Protein AF-0000000084359991 (afdb_homodimer)

Secondary structure (DSSP, 8-state):
--TTHHHHHHHHHHHHHS---SHHHHHHHHHHHHHHHHHHHHSEEEE-HHHHHHHHHHHHHHHHHIIIIIHHHHHHTT-HHHHHHHHHHHHHHHHHHHHHHHHHHHHTS-S-EEEEPPPPP----/--TTHHHHHHHHHHHHHS---SHHHHHHHHHHHHHHHHHHHSSEEEE-HHHHHHHHHHHHHHHHHIIIIIHHHHHHTT-HHHHHHHHHHHHHHHHHHHHHHHHHHHHTT-S-EEEEPPPPP----

Structure (mmCIF, N/CA/C/O backbone):
data_AF-0000000084359991-model_v1
#
loop_
_entity.id
_entity.type
_entity.pdbx_description
1 polymer 'Uncharacterized protein'
#
loop_
_atom_site.group_PDB
_atom_site.id
_atom_site.type_symbol
_atom_site.label_atom_id
_atom_site.label_alt_id
_atom_site.label_comp_id
_atom_site.label_asym_id
_atom_site.label_entity_id
_atom_site.label_seq_id
_atom_site.pdbx_PDB_ins_code
_atom_site.Cartn_x
_atom_site.Cartn_y
_atom_site.Cartn_z
_atom_site.occupancy
_atom_site.B_iso_or_equiv
_atom_site.auth_seq_id
_atom_site.auth_comp_id
_atom_site.auth_asym_id
_atom_site.auth_atom_id
_atom_site.pdbx_PDB_model_num
ATOM 1 N N . MET A 1 1 ? 10.758 28.141 -0.278 1 57.44 1 MET A N 1
ATOM 2 C CA . MET A 1 1 ? 9.836 27.109 0.198 1 57.44 1 MET A CA 1
ATOM 3 C C . MET A 1 1 ? 10.117 25.766 -0.467 1 57.44 1 MET A C 1
ATOM 5 O O . MET A 1 1 ? 10.5 25.719 -1.636 1 57.44 1 MET A O 1
ATOM 9 N N . ASN A 1 2 ? 10.328 24.641 0.396 1 77.12 2 ASN A N 1
ATOM 10 C CA . ASN A 1 2 ? 10.594 23.297 -0.103 1 77.12 2 ASN A CA 1
ATOM 11 C C . ASN A 1 2 ? 9.469 22.797 -1.005 1 77.12 2 ASN A C 1
ATOM 13 O O . ASN A 1 2 ? 8.305 23.141 -0.804 1 77.12 2 ASN A O 1
ATOM 17 N N . ALA A 1 3 ? 9.82 22.312 -2.129 1 83 3 ALA A N 1
ATOM 18 C CA . ALA A 1 3 ? 8.891 21.875 -3.164 1 83 3 ALA A CA 1
ATOM 19 C C . ALA A 1 3 ? 7.844 20.922 -2.59 1 83 3 ALA A C 1
ATOM 21 O O . ALA A 1 3 ? 6.793 20.703 -3.197 1 83 3 ALA A O 1
ATOM 22 N N . TYR A 1 4 ? 8.102 20.469 -1.315 1 91.31 4 TYR A N 1
ATOM 23 C CA . TYR A 1 4 ? 7.223 19.453 -0.734 1 91.31 4 TYR A CA 1
ATOM 24 C C . TYR A 1 4 ? 6.555 19.984 0.53 1 91.31 4 TYR A C 1
ATOM 26 O O . TYR A 1 4 ? 6.035 19.203 1.333 1 91.31 4 TYR A O 1
ATOM 34 N N . SER A 1 5 ? 6.508 21.297 0.687 1 91.88 5 SER A N 1
ATOM 35 C CA . SER A 1 5 ? 5.973 21.891 1.913 1 91.88 5 SER A CA 1
ATOM 36 C C . SER A 1 5 ? 4.488 21.562 2.07 1 91.88 5 SER A C 1
ATOM 38 O O . SER A 1 5 ? 4.004 21.375 3.188 1 91.88 5 SER A O 1
ATOM 40 N N . PHE A 1 6 ? 3.822 21.547 0.995 1 92.31 6 PHE A N 1
ATOM 41 C CA . PHE A 1 6 ? 2.402 21.219 1.054 1 92.31 6 PHE A CA 1
ATOM 42 C C . PHE A 1 6 ? 2.195 19.797 1.566 1 92.31 6 PHE A C 1
ATOM 44 O O . PHE A 1 6 ? 1.289 19.547 2.365 1 92.31 6 PHE A O 1
ATOM 51 N N . PHE A 1 7 ? 2.986 18.891 1.125 1 95.31 7 PHE A N 1
ATOM 52 C CA . PHE A 1 7 ? 2.893 17.5 1.547 1 95.31 7 PHE A CA 1
ATOM 53 C C . PHE A 1 7 ? 3.17 17.359 3.039 1 95.31 7 PHE A C 1
ATOM 55 O O . PHE A 1 7 ? 2.387 16.75 3.77 1 95.31 7 PHE A O 1
ATOM 62 N N . THR A 1 8 ? 4.277 18 3.465 1 96.75 8 THR A N 1
ATOM 63 C CA . THR A 1 8 ? 4.66 17.875 4.867 1 96.75 8 THR A CA 1
ATOM 64 C C . THR A 1 8 ? 3.635 18.547 5.773 1 96.75 8 THR A C 1
ATOM 66 O O . THR A 1 8 ? 3.365 18.062 6.879 1 96.75 8 THR A O 1
ATOM 69 N N . ALA A 1 9 ? 3.051 19.594 5.293 1 96.25 9 ALA A N 1
ATOM 70 C CA . ALA A 1 9 ? 1.992 20.25 6.059 1 96.25 9 ALA A CA 1
ATOM 71 C C . ALA A 1 9 ? 0.788 19.328 6.23 1 96.25 9 ALA A C 1
ATOM 73 O O . ALA A 1 9 ? 0.17 19.297 7.297 1 96.25 9 ALA A O 1
ATOM 74 N N . GLN A 1 10 ? 0.425 18.625 5.254 1 96.62 10 GLN A N 1
ATOM 75 C CA . GLN A 1 10 ? -0.704 17.703 5.332 1 96.62 10 GLN A CA 1
ATOM 76 C C . GLN A 1 10 ? -0.416 16.547 6.293 1 96.62 10 GLN A C 1
ATOM 78 O O . GLN A 1 10 ? -1.305 16.109 7.023 1 96.62 10 GLN A O 1
ATOM 83 N N . LEU A 1 11 ? 0.841 16.031 6.262 1 97.81 11 LEU A N 1
ATOM 84 C CA . LEU A 1 11 ? 1.214 15 7.219 1 97.81 11 LEU A CA 1
ATOM 85 C C . LEU A 1 11 ? 1.022 15.484 8.648 1 97.81 11 LEU A C 1
ATOM 87 O O . LEU A 1 11 ? 0.412 14.797 9.469 1 97.81 11 LEU A O 1
ATOM 91 N N . ARG A 1 12 ? 1.456 16.641 8.883 1 97.75 12 ARG A N 1
ATOM 92 C CA . ARG A 1 12 ? 1.366 17.203 10.227 1 97.75 12 ARG A CA 1
ATOM 93 C C . ARG A 1 12 ? -0.082 17.516 10.602 1 97.75 12 ARG A C 1
ATOM 95 O O . ARG A 1 12 ? -0.478 17.359 11.758 1 97.75 12 ARG A O 1
ATOM 102 N N . PHE A 1 13 ? -0.837 17.984 9.633 1 97.44 13 PHE A N 1
ATOM 103 C CA . PHE A 1 13 ? -2.248 18.281 9.852 1 97.44 13 PHE A CA 1
ATOM 104 C C . PHE A 1 13 ? -3.002 17.031 10.281 1 97.44 13 PHE A C 1
ATOM 106 O O . PHE A 1 13 ? -3.727 17.047 11.281 1 97.44 13 PHE A O 1
ATOM 113 N N . VAL A 1 14 ? -2.811 15.969 9.555 1 96.25 14 VAL A N 1
ATOM 114 C CA . VAL A 1 14 ? -3.506 14.727 9.867 1 96.25 14 VAL A CA 1
ATOM 115 C C . VAL A 1 14 ? -3.035 14.203 11.227 1 96.25 14 VAL A C 1
ATOM 117 O O . VAL A 1 14 ? -3.844 13.75 12.039 1 96.25 14 VAL A O 1
ATOM 120 N N . ALA A 1 15 ? -1.728 14.273 11.477 1 96.94 15 ALA A N 1
ATOM 121 C CA . ALA A 1 15 ? -1.19 13.836 12.758 1 96.94 15 ALA A CA 1
ATOM 122 C C . ALA A 1 15 ? -1.818 14.609 13.914 1 96.94 15 ALA A C 1
ATOM 124 O O . ALA A 1 15 ? -2.152 14.031 14.945 1 96.94 15 ALA A O 1
ATOM 125 N N . ALA A 1 16 ? -2.025 15.836 13.688 1 95.94 16 ALA A N 1
ATOM 126 C CA . ALA A 1 16 ? -2.553 16.703 14.734 1 95.94 16 ALA A CA 1
ATOM 127 C C . ALA A 1 16 ? -4.043 16.469 14.945 1 95.94 16 ALA A C 1
ATOM 129 O O . ALA A 1 16 ? -4.551 16.625 16.062 1 95.94 16 ALA A O 1
ATOM 130 N N . LYS A 1 17 ? -4.746 16.062 13.898 1 94.56 17 LYS A N 1
ATOM 131 C CA . LYS A 1 17 ? -6.199 15.93 13.945 1 94.56 17 LYS A CA 1
ATOM 132 C C . LYS A 1 17 ? -6.613 14.547 14.453 1 94.56 17 LYS A C 1
ATOM 134 O O . LYS A 1 17 ? -7.777 14.328 14.789 1 94.56 17 LYS A O 1
ATOM 139 N N . THR A 1 18 ? -5.676 13.672 14.453 1 92.69 18 THR A N 1
ATOM 140 C CA . THR A 1 18 ? -5.996 12.289 14.805 1 92.69 18 THR A CA 1
ATOM 141 C C . THR A 1 18 ? -6.008 12.117 16.328 1 92.69 18 THR A C 1
ATOM 143 O O . THR A 1 18 ? -5.051 12.492 17 1 92.69 18 THR A O 1
ATOM 146 N N . HIS A 1 19 ? -7.148 11.547 16.812 1 91.19 19 HIS A N 1
ATOM 147 C CA . HIS A 1 19 ? -7.223 11.203 18.234 1 91.19 19 HIS A CA 1
ATOM 148 C C . HIS A 1 19 ? -6.328 10.008 18.562 1 91.19 19 HIS A C 1
ATOM 150 O O . HIS A 1 19 ? -6.461 8.945 17.953 1 91.19 19 HIS A O 1
ATOM 156 N N . ARG A 1 20 ? -5.5 10.234 19.469 1 91.5 20 ARG A N 1
ATOM 157 C CA . ARG A 1 20 ? -4.523 9.219 19.844 1 91.5 20 ARG A CA 1
ATOM 158 C C . ARG A 1 20 ? -5.102 8.266 20.891 1 91.5 20 ARG A C 1
ATOM 160 O O . ARG A 1 20 ? -4.727 8.312 22.062 1 91.5 20 ARG A O 1
ATOM 167 N N . GLU A 1 21 ? -5.859 7.348 20.469 1 89.19 21 GLU A N 1
ATOM 168 C CA . GLU A 1 21 ? -6.68 6.5 21.328 1 89.19 21 GLU A CA 1
ATOM 169 C C . GLU A 1 21 ? -5.855 5.355 21.906 1 89.19 21 GLU A C 1
ATOM 171 O O . GLU A 1 21 ? -6.266 4.73 22.891 1 89.19 21 GLU A O 1
ATOM 176 N N . ASN A 1 22 ? -4.762 4.969 21.391 1 90.69 22 ASN A N 1
ATOM 177 C CA . ASN A 1 22 ? -3.871 3.928 21.891 1 90.69 22 ASN A CA 1
ATOM 178 C C . ASN A 1 22 ? -2.424 4.188 21.484 1 90.69 22 ASN A C 1
ATOM 180 O O . ASN A 1 22 ? -2.145 5.129 20.734 1 90.69 22 ASN A O 1
ATOM 184 N N . ASP A 1 23 ? -1.567 3.4 21.984 1 92.81 23 ASP A N 1
ATOM 185 C CA . ASP A 1 23 ? -0.136 3.602 21.781 1 92.81 23 ASP A CA 1
ATOM 186 C C . ASP A 1 23 ? 0.232 3.477 20.312 1 92.81 23 ASP A C 1
ATOM 188 O O . ASP A 1 23 ? 1.104 4.195 19.812 1 92.81 23 ASP A O 1
ATOM 192 N N . ASP A 1 24 ? -0.389 2.615 19.656 1 89.75 24 ASP A N 1
ATOM 193 C CA . ASP A 1 24 ? -0.078 2.4 18.25 1 89.75 24 ASP A CA 1
ATOM 194 C C . ASP A 1 24 ? -0.383 3.648 17.422 1 89.75 24 ASP A C 1
ATOM 196 O O . ASP A 1 24 ? 0.434 4.07 16.594 1 89.75 24 ASP A O 1
ATOM 200 N N . ILE A 1 25 ? -1.5 4.238 17.672 1 92.38 25 ILE A N 1
ATOM 201 C CA . ILE A 1 25 ? -1.897 5.438 16.938 1 92.38 25 ILE A CA 1
ATOM 202 C C . ILE A 1 25 ? -0.964 6.594 17.297 1 92.38 25 ILE A C 1
ATOM 204 O O . ILE A 1 25 ? -0.549 7.355 16.422 1 92.38 25 ILE A O 1
ATOM 208 N N . ASP A 1 26 ? -0.667 6.656 18.547 1 96.31 26 ASP A N 1
ATOM 209 C CA . ASP A 1 26 ? 0.267 7.691 18.984 1 96.31 26 ASP A CA 1
ATOM 210 C C . ASP A 1 26 ? 1.598 7.57 18.234 1 96.31 26 ASP A C 1
ATOM 212 O O . ASP A 1 26 ? 2.133 8.57 17.75 1 96.31 26 ASP A O 1
ATOM 216 N N . GLN A 1 27 ? 2.074 6.398 18.172 1 96.81 27 GLN A N 1
ATOM 217 C CA . GLN A 1 27 ? 3.342 6.156 17.484 1 96.81 27 GLN A CA 1
ATOM 218 C C . GLN A 1 27 ? 3.229 6.461 15.992 1 96.81 27 GLN A C 1
ATOM 220 O O . GLN A 1 27 ? 4.168 6.988 15.391 1 96.81 27 GLN A O 1
ATOM 225 N N . MET A 1 28 ? 2.109 6.18 15.414 1 96.31 28 MET A N 1
ATOM 226 C CA . MET A 1 28 ? 1.905 6.461 13.992 1 96.31 28 MET A CA 1
ATOM 227 C C . MET A 1 28 ? 1.977 7.957 13.719 1 96.31 28 MET A C 1
ATOM 229 O O . MET A 1 28 ? 2.59 8.383 12.742 1 96.31 28 MET A O 1
ATOM 233 N N . MET A 1 29 ? 1.405 8.664 14.617 1 97.38 29 MET A N 1
ATOM 234 C CA . MET A 1 29 ? 1.425 10.109 14.422 1 97.38 29 MET A CA 1
ATOM 235 C C . MET A 1 29 ? 2.838 10.656 14.586 1 97.38 29 MET A C 1
ATOM 237 O O . MET A 1 29 ? 3.236 11.578 13.859 1 97.38 29 MET A O 1
ATOM 241 N N . ASN A 1 30 ? 3.533 10.07 15.477 1 97.56 30 ASN A N 1
ATOM 242 C CA . ASN A 1 30 ? 4.926 10.484 15.641 1 97.56 30 ASN A CA 1
ATOM 243 C C . ASN A 1 30 ? 5.754 10.164 14.398 1 97.56 30 ASN A C 1
ATOM 245 O O . ASN A 1 30 ? 6.648 10.93 14.031 1 97.56 30 ASN A O 1
ATOM 249 N N . VAL A 1 31 ? 5.52 9.062 13.828 1 97.94 31 VAL A N 1
ATOM 250 C CA . VAL A 1 31 ? 6.23 8.695 12.602 1 97.94 31 VAL A CA 1
ATOM 251 C C . VAL A 1 31 ? 5.918 9.703 11.5 1 97.94 31 VAL A C 1
ATOM 253 O O . VAL A 1 31 ? 6.809 10.094 10.742 1 97.94 31 VAL A O 1
ATOM 256 N N . LEU A 1 32 ? 4.66 10.148 11.383 1 98.12 32 LEU A N 1
ATOM 257 C CA . LEU A 1 32 ? 4.297 11.141 10.383 1 98.12 32 LEU A CA 1
ATOM 258 C C . LEU A 1 32 ? 5.086 12.43 10.586 1 98.12 32 LEU A C 1
ATOM 260 O O . LEU A 1 32 ? 5.57 13.023 9.617 1 98.12 32 LEU A O 1
ATOM 264 N N . HIS A 1 33 ? 5.211 12.812 11.812 1 97.62 33 HIS A N 1
ATOM 265 C CA . HIS A 1 33 ? 5.992 14.008 12.117 1 97.62 33 HIS A CA 1
ATOM 266 C C . HIS A 1 33 ? 7.453 13.828 11.719 1 97.62 33 HIS A C 1
ATOM 268 O O . HIS A 1 33 ? 8.062 14.734 11.141 1 97.62 33 HIS A O 1
ATOM 274 N N . SER A 1 34 ? 7.969 12.711 12.055 1 97.56 34 SER A N 1
ATOM 275 C CA . SER A 1 34 ? 9.367 12.422 11.734 1 97.56 34 SER A CA 1
ATOM 276 C C . SER A 1 34 ? 9.602 12.438 10.234 1 97.56 34 SER A C 1
ATOM 278 O O . SER A 1 34 ? 10.602 12.984 9.758 1 97.56 34 SER A O 1
ATOM 280 N N . ILE A 1 35 ? 8.703 11.828 9.508 1 97.88 35 ILE A N 1
ATOM 281 C CA . ILE A 1 35 ? 8.797 11.82 8.055 1 97.88 35 ILE A CA 1
ATOM 282 C C . ILE A 1 35 ? 8.773 13.25 7.523 1 97.88 35 ILE A C 1
ATOM 284 O O . ILE A 1 35 ? 9.602 13.633 6.699 1 97.88 35 ILE A O 1
ATOM 288 N N . ALA A 1 36 ? 7.859 14.039 8.008 1 97.31 36 ALA A N 1
ATOM 289 C CA . ALA A 1 36 ? 7.73 15.43 7.578 1 97.31 36 ALA A CA 1
ATOM 290 C C . ALA A 1 36 ? 9.008 16.219 7.859 1 97.31 36 ALA A C 1
ATOM 292 O O . ALA A 1 36 ? 9.492 16.953 6.996 1 97.31 36 ALA A O 1
ATOM 293 N N . ASP A 1 37 ? 9.555 16.047 9.008 1 96.75 37 ASP A N 1
ATOM 294 C CA . ASP A 1 37 ? 10.766 16.75 9.391 1 96.75 37 ASP A CA 1
ATOM 295 C C . ASP A 1 37 ? 11.93 16.391 8.461 1 96.75 37 ASP A C 1
ATOM 297 O O . ASP A 1 37 ? 12.672 17.281 8.023 1 96.75 37 ASP A O 1
ATOM 301 N N . GLN A 1 38 ? 12.062 15.164 8.219 1 96.94 38 GLN A N 1
ATOM 302 C CA . GLN A 1 38 ? 13.156 14.711 7.367 1 96.94 38 GLN A CA 1
ATOM 303 C C . GLN A 1 38 ? 13.016 15.273 5.953 1 96.94 38 GLN A C 1
ATOM 305 O O . GLN A 1 38 ? 14.008 15.672 5.336 1 96.94 38 GLN A O 1
ATOM 310 N N . ILE A 1 39 ? 11.797 15.281 5.438 1 95.5 39 ILE A N 1
ATOM 311 C CA . ILE A 1 39 ? 11.555 15.766 4.086 1 95.5 39 ILE A CA 1
ATOM 312 C C . ILE A 1 39 ? 11.859 17.266 4.016 1 95.5 39 ILE A C 1
ATOM 314 O O . ILE A 1 39 ? 12.406 17.75 3.02 1 95.5 39 ILE A O 1
ATOM 318 N N . ASP A 1 40 ? 11.523 17.969 5.035 1 93.69 40 ASP A N 1
ATOM 319 C CA . ASP A 1 40 ? 11.828 19.391 5.09 1 93.69 40 ASP A CA 1
ATOM 320 C C . ASP A 1 40 ? 13.336 19.641 5.016 1 93.69 40 ASP A C 1
ATOM 322 O O . ASP A 1 40 ? 13.781 20.641 4.461 1 93.69 40 ASP A O 1
ATOM 326 N N . GLU A 1 41 ? 14.102 18.703 5.496 1 91.31 41 GLU A N 1
ATOM 327 C CA . GLU A 1 41 ? 15.555 18.859 5.543 1 91.31 41 GLU A CA 1
ATOM 328 C C . GLU A 1 41 ? 16.203 18.422 4.234 1 91.31 41 GLU A C 1
ATOM 330 O O . GLU A 1 41 ? 17.234 18.953 3.834 1 91.31 41 GLU A O 1
ATOM 335 N N . GLY A 1 42 ? 15.797 17.375 3.471 1 85.88 42 GLY A N 1
ATOM 336 C CA . GLY A 1 42 ? 16.516 16.828 2.336 1 85.88 42 GLY A CA 1
ATOM 337 C C . GLY A 1 42 ? 15.625 16.125 1.333 1 85.88 42 GLY A C 1
ATOM 338 O O . GLY A 1 42 ? 16.109 15.359 0.495 1 85.88 42 GLY A O 1
ATOM 339 N N . GLU A 1 43 ? 14.398 16.188 1.257 1 85.38 43 GLU A N 1
ATOM 340 C CA . GLU A 1 43 ? 13.406 15.656 0.327 1 85.38 43 GLU A CA 1
ATOM 341 C C . GLU A 1 43 ? 13.383 14.133 0.354 1 85.38 43 GLU A C 1
ATOM 343 O O . GLU A 1 43 ? 12.922 13.492 -0.598 1 85.38 43 GLU A O 1
ATOM 348 N N . THR A 1 44 ? 14.164 13.555 1.243 1 91.56 44 THR A N 1
ATOM 349 C CA . THR A 1 44 ? 14.18 12.117 1.507 1 91.56 44 THR A CA 1
ATOM 350 C C . THR A 1 44 ? 13.852 11.836 2.971 1 91.56 44 THR A C 1
ATOM 352 O O . THR A 1 44 ? 13.867 12.742 3.803 1 91.56 44 THR A O 1
ATOM 355 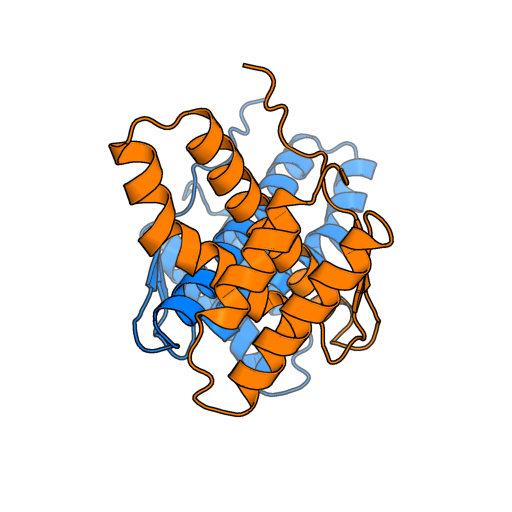N N . PHE A 1 45 ? 13.453 10.594 3.168 1 96.5 45 PHE A N 1
ATOM 356 C CA . PHE A 1 45 ? 13.336 10.172 4.559 1 96.5 45 PHE A CA 1
ATOM 357 C C . PHE A 1 45 ? 13.719 8.703 4.707 1 96.5 45 PHE A C 1
ATOM 359 O O . PHE A 1 45 ? 13.688 7.945 3.734 1 96.5 45 PHE A O 1
ATOM 366 N N . GLN A 1 46 ? 14.117 8.422 5.922 1 97.62 46 GLN A N 1
ATOM 367 C CA . GLN A 1 46 ? 14.516 7.062 6.258 1 97.62 46 GLN A CA 1
ATOM 368 C C . GLN A 1 46 ? 13.781 6.562 7.5 1 97.62 46 GLN A C 1
ATOM 370 O O . GLN A 1 46 ? 13.57 7.324 8.445 1 97.62 46 GLN A O 1
ATOM 375 N N . LEU A 1 47 ? 13.391 5.301 7.375 1 97.88 47 LEU A N 1
ATOM 376 C CA . LEU A 1 47 ? 12.789 4.641 8.531 1 97.88 47 LEU A CA 1
ATOM 377 C C . LEU A 1 47 ? 13.562 3.375 8.898 1 97.88 47 LEU A C 1
ATOM 379 O O . LEU A 1 47 ? 14.008 2.641 8.008 1 97.88 47 LEU A O 1
ATOM 383 N N . GLU A 1 48 ? 13.711 3.184 10.227 1 97.75 48 GLU A N 1
ATOM 384 C CA . GLU A 1 48 ? 14.242 1.912 10.711 1 97.75 48 GLU A CA 1
ATOM 385 C C . GLU A 1 48 ? 13.289 0.762 10.398 1 97.75 48 GLU A C 1
ATOM 387 O O . GLU A 1 48 ? 12.078 0.968 10.273 1 97.75 48 GLU A O 1
ATOM 392 N N . ALA A 1 49 ? 13.836 -0.447 10.375 1 97 49 ALA A N 1
ATOM 393 C CA . ALA A 1 49 ? 13.094 -1.64 9.969 1 97 49 ALA A CA 1
ATOM 394 C C . ALA A 1 49 ? 11.828 -1.807 10.805 1 97 49 ALA A C 1
ATOM 396 O O . ALA A 1 49 ? 10.758 -2.092 10.266 1 97 49 ALA A O 1
ATOM 397 N N . ASN A 1 50 ? 11.914 -1.516 12.055 1 95.31 50 ASN A N 1
ATOM 398 C CA . ASN A 1 50 ? 10.82 -1.78 12.977 1 95.31 50 ASN A CA 1
ATOM 399 C C . ASN A 1 50 ? 9.766 -0.679 12.922 1 95.31 50 ASN A C 1
ATOM 401 O O . ASN A 1 50 ? 8.734 -0.76 13.602 1 95.31 50 ASN A O 1
ATOM 405 N N . ARG A 1 51 ? 9.992 0.3 12.062 1 96.81 51 ARG A N 1
ATOM 406 C CA . ARG A 1 51 ? 9.055 1.416 11.992 1 96.81 51 ARG A CA 1
ATOM 407 C C . ARG A 1 51 ? 8.383 1.481 10.625 1 96.81 51 ARG A C 1
ATOM 409 O O . ARG A 1 51 ? 7.457 2.271 10.422 1 96.81 51 ARG A O 1
ATOM 416 N N . ILE A 1 52 ? 8.789 0.662 9.719 1 97.38 52 ILE A N 1
ATOM 417 C CA . ILE A 1 52 ? 8.367 0.764 8.328 1 97.38 52 ILE A CA 1
ATOM 418 C C . ILE A 1 52 ? 6.879 0.427 8.219 1 97.38 52 ILE A C 1
ATOM 420 O O . ILE A 1 52 ? 6.113 1.172 7.602 1 97.38 52 ILE A O 1
ATOM 424 N N . ARG A 1 53 ? 6.438 -0.648 8.859 1 94.31 53 ARG A N 1
ATOM 425 C CA . ARG A 1 53 ? 5.035 -1.035 8.773 1 94.31 53 ARG A CA 1
ATOM 426 C C . ARG A 1 53 ? 4.137 0.005 9.438 1 94.31 53 ARG A C 1
ATOM 428 O O . ARG A 1 53 ? 3.057 0.314 8.93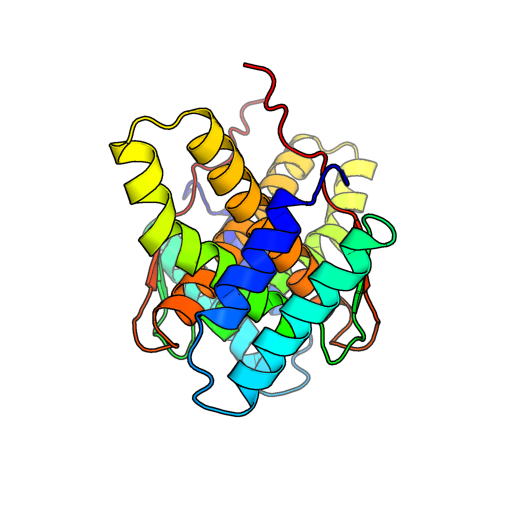 1 94.31 53 ARG A O 1
ATOM 435 N N . LEU A 1 54 ? 4.617 0.503 10.523 1 94.94 54 LEU A N 1
ATOM 436 C CA . LEU A 1 54 ? 3.871 1.539 11.234 1 94.94 54 LEU A CA 1
ATOM 437 C C . LEU A 1 54 ? 3.758 2.801 10.383 1 94.94 54 LEU A C 1
ATOM 439 O O . LEU A 1 54 ? 2.689 3.414 10.312 1 94.94 54 LEU A O 1
ATOM 443 N N . GLY A 1 55 ? 4.84 3.17 9.789 1 97.44 55 GLY A N 1
ATOM 444 C CA . GLY A 1 55 ? 4.816 4.309 8.883 1 97.44 55 GLY A CA 1
ATOM 445 C C . GLY A 1 55 ? 3.893 4.113 7.699 1 97.44 55 GLY A C 1
ATOM 446 O O . GLY A 1 55 ? 3.18 5.035 7.301 1 97.44 55 GLY A O 1
ATOM 447 N N . ALA A 1 56 ? 3.93 2.912 7.156 1 97.06 56 ALA A N 1
ATOM 448 C CA . ALA A 1 56 ? 3.051 2.588 6.035 1 97.06 56 ALA A CA 1
ATOM 449 C C . ALA A 1 56 ? 1.583 2.725 6.434 1 97.06 56 ALA A C 1
ATOM 451 O O . ALA A 1 56 ? 0.783 3.299 5.691 1 97.06 56 ALA A O 1
ATOM 452 N N . ARG A 1 57 ? 1.242 2.225 7.578 1 95.56 57 ARG A N 1
ATOM 453 C CA . ARG A 1 57 ? -0.123 2.357 8.078 1 95.56 57 ARG A CA 1
ATOM 454 C C . ARG A 1 57 ? -0.499 3.824 8.258 1 95.56 57 ARG A C 1
ATOM 456 O O . ARG A 1 57 ? -1.613 4.23 7.922 1 95.56 57 ARG A O 1
ATOM 463 N N . ALA A 1 58 ? 0.424 4.551 8.812 1 97.06 58 ALA A N 1
ATOM 464 C CA . ALA A 1 58 ? 0.173 5.973 9.031 1 97.06 58 ALA A CA 1
ATOM 465 C C . ALA A 1 58 ? -0.119 6.688 7.715 1 97.06 58 ALA A C 1
ATOM 467 O O . ALA A 1 58 ? -1.051 7.492 7.629 1 97.06 58 ALA A O 1
ATOM 468 N N . LEU A 1 59 ? 0.644 6.383 6.691 1 97.69 59 LEU A N 1
ATOM 469 C CA . LEU A 1 59 ? 0.457 7.012 5.387 1 97.69 59 LEU A CA 1
ATOM 470 C C . LEU A 1 59 ? -0.861 6.574 4.758 1 97.69 59 LEU A C 1
ATOM 472 O O . LEU A 1 59 ? -1.517 7.363 4.07 1 97.69 59 LEU A O 1
ATOM 476 N N . ALA A 1 60 ? -1.204 5.34 4.965 1 96.06 60 ALA A N 1
ATOM 477 C CA . ALA A 1 60 ? -2.529 4.895 4.539 1 96.06 60 ALA A CA 1
ATOM 478 C C . ALA A 1 60 ? -3.625 5.711 5.219 1 96.06 60 ALA A C 1
ATOM 480 O O . ALA A 1 60 ? -4.617 6.082 4.586 1 96.06 60 ALA A O 1
ATOM 481 N N . GLY A 1 61 ? -3.443 5.977 6.457 1 94.25 61 GLY A N 1
ATOM 482 C CA . GLY A 1 61 ? -4.371 6.816 7.195 1 94.25 61 GLY A CA 1
ATOM 483 C C . GLY A 1 61 ? -4.473 8.227 6.641 1 94.25 61 GLY A C 1
ATOM 484 O O . GLY A 1 61 ? -5.566 8.789 6.559 1 94.25 61 GLY A O 1
ATOM 485 N N . VAL A 1 62 ? -3.352 8.758 6.273 1 96.69 62 VAL A N 1
ATOM 486 C CA . VAL A 1 62 ? -3.332 10.086 5.66 1 96.69 62 VAL A CA 1
ATOM 487 C C . VAL A 1 62 ? -4.164 10.078 4.383 1 96.69 62 VAL A C 1
ATOM 489 O O . VAL A 1 62 ? -5.039 10.93 4.195 1 96.69 62 VAL A O 1
ATOM 492 N N . ALA A 1 63 ? -3.861 9.148 3.523 1 96.19 63 ALA A N 1
ATOM 493 C CA . ALA A 1 63 ? -4.59 9.055 2.264 1 96.19 63 ALA A CA 1
ATOM 494 C C . ALA A 1 63 ? -6.09 8.898 2.508 1 96.19 63 ALA A C 1
ATOM 496 O O . ALA A 1 63 ? -6.898 9.594 1.895 1 96.19 63 ALA A O 1
ATOM 497 N N . GLY A 1 64 ? -6.453 8.023 3.439 1 92.75 64 GLY A N 1
ATOM 498 C CA . GLY A 1 64 ? -7.859 7.809 3.756 1 92.75 64 GLY A CA 1
ATOM 499 C C . GLY A 1 64 ? -8.547 9.047 4.293 1 92.75 64 GLY A C 1
ATOM 500 O O . GLY A 1 64 ? -9.664 9.367 3.895 1 92.75 64 GLY A O 1
ATOM 501 N N . PHE A 1 65 ? -7.918 9.742 5.188 1 94.19 65 PHE A N 1
ATOM 502 C CA . PHE A 1 65 ? -8.461 10.953 5.793 1 94.19 65 PHE A CA 1
ATOM 503 C C . PHE A 1 65 ? -8.719 12.016 4.73 1 94.19 65 PHE A C 1
ATOM 505 O O . PHE A 1 65 ? -9.797 12.609 4.688 1 94.19 65 PHE A O 1
ATOM 512 N N . LEU A 1 66 ? -7.719 12.234 3.896 1 96.12 66 LEU A N 1
ATOM 513 C CA . LEU A 1 66 ? -7.84 13.266 2.869 1 96.12 66 LEU A CA 1
ATOM 514 C C . LEU A 1 66 ? -8.922 12.898 1.86 1 96.12 66 LEU A C 1
ATOM 516 O O . LEU A 1 66 ? -9.703 13.758 1.446 1 96.12 66 LEU A O 1
ATOM 520 N N . GLN A 1 67 ? -8.984 11.688 1.488 1 94.19 67 GLN A N 1
ATOM 521 C CA . GLN A 1 67 ? -9.984 11.211 0.533 1 94.19 67 GLN A CA 1
ATOM 522 C C . GLN A 1 67 ? -11.398 11.398 1.074 1 94.19 67 GLN A C 1
ATOM 524 O O . GLN A 1 67 ? -12.305 11.773 0.333 1 94.19 67 GLN A O 1
ATOM 529 N N . GLN A 1 68 ? -11.57 11.219 2.336 1 91.88 68 GLN A N 1
ATOM 530 C CA . GLN A 1 68 ? -12.906 11.195 2.918 1 91.88 68 GLN A CA 1
ATOM 531 C C . GLN A 1 68 ? -13.352 12.586 3.348 1 91.88 68 GLN A C 1
ATOM 533 O O . GLN A 1 68 ? -14.523 12.945 3.201 1 91.88 68 GLN A O 1
ATOM 538 N N . HIS A 1 69 ? -12.406 13.352 3.803 1 93.31 69 HIS A N 1
ATOM 539 C CA . HIS A 1 69 ? -12.836 14.547 4.512 1 93.31 69 HIS A CA 1
ATOM 540 C C . HIS A 1 69 ? -12.383 15.812 3.787 1 93.31 69 HIS A C 1
ATOM 542 O O . HIS A 1 69 ? -12.961 16.891 3.975 1 93.31 69 HIS A O 1
ATOM 548 N N . ILE A 1 70 ? -11.344 15.688 2.957 1 95.94 70 ILE A N 1
ATOM 549 C CA . ILE A 1 70 ? -10.789 16.938 2.439 1 95.94 70 ILE A CA 1
ATOM 550 C C . ILE A 1 70 ? -11.047 17.031 0.938 1 95.94 70 ILE A C 1
ATOM 552 O O . ILE A 1 70 ? -11.484 18.062 0.443 1 95.94 70 ILE A O 1
ATOM 556 N N . LEU A 1 71 ? -10.828 15.977 0.231 1 96.19 71 LEU A N 1
ATOM 557 C CA . LEU A 1 71 ? -10.914 15.984 -1.225 1 96.19 71 LEU A CA 1
ATOM 558 C C . LEU A 1 71 ? -12.312 16.391 -1.683 1 96.19 71 LEU A C 1
ATOM 560 O O . LEU A 1 71 ? -12.461 17.281 -2.529 1 96.19 71 LEU A O 1
ATOM 564 N N . PRO A 1 72 ? -13.383 15.828 -1.105 1 95.31 72 PRO A N 1
ATOM 565 C CA . PRO A 1 72 ? -14.719 16.25 -1.542 1 95.31 72 PRO A CA 1
ATOM 566 C C . PRO A 1 72 ? -14.969 17.734 -1.335 1 95.31 72 PRO A C 1
ATOM 568 O O . PRO A 1 72 ? -15.625 18.375 -2.164 1 95.31 72 PRO A O 1
ATOM 571 N N . GLU A 1 73 ? -14.453 18.25 -0.279 1 95.75 73 GLU A N 1
ATOM 572 C CA . GLU A 1 73 ? -14.641 19.672 0.031 1 95.75 73 GLU A CA 1
ATOM 573 C C . GLU A 1 73 ? -13.93 20.562 -0.989 1 95.75 73 GLU A C 1
ATOM 575 O O . GLU A 1 73 ? -14.508 21.547 -1.465 1 95.75 73 GLU A O 1
ATOM 580 N N . VAL A 1 74 ? -12.727 20.188 -1.332 1 96.06 74 VAL A N 1
ATOM 581 C CA . VAL A 1 74 ? -11.953 21 -2.264 1 96.06 74 VAL A CA 1
ATOM 582 C C . VAL A 1 74 ? -12.594 20.938 -3.652 1 96.06 74 VAL A C 1
ATOM 584 O O . VAL A 1 74 ? -12.586 21.938 -4.387 1 96.06 74 VAL A O 1
ATOM 587 N N . ILE A 1 75 ? -13.094 19.812 -4.062 1 95.94 75 ILE A N 1
ATOM 588 C CA . ILE A 1 75 ? -13.781 19.656 -5.34 1 95.94 75 ILE A CA 1
ATOM 589 C C . ILE A 1 75 ? -15.047 20.516 -5.359 1 95.94 75 ILE A C 1
ATOM 591 O O . ILE A 1 75 ? -15.312 21.219 -6.336 1 95.94 75 ILE A O 1
ATOM 595 N N . SER A 1 76 ? -15.781 20.484 -4.273 1 96.88 76 SER A N 1
ATOM 596 C CA . SER A 1 76 ? -17.016 21.266 -4.172 1 96.88 76 SER A CA 1
ATOM 597 C C . SER A 1 76 ? -16.75 22.75 -4.281 1 96.88 76 SER A C 1
ATOM 599 O O . SER A 1 76 ? -17.578 23.5 -4.797 1 96.88 76 SER A O 1
ATOM 601 N N . GLN A 1 77 ? -15.672 23.188 -3.832 1 96.75 77 GLN A N 1
ATOM 602 C CA . GLN A 1 77 ? -15.289 24.609 -3.844 1 96.75 77 GLN A CA 1
ATOM 603 C C . GLN A 1 77 ? -14.672 25 -5.18 1 96.75 77 GLN A C 1
ATOM 605 O O . GLN A 1 77 ? -14.328 26.156 -5.395 1 96.75 77 GLN A O 1
ATOM 610 N N . LYS A 1 78 ? -14.531 24.016 -6.051 1 95.69 78 LYS A N 1
ATOM 611 C CA . LYS A 1 78 ? -13.922 24.219 -7.363 1 95.69 78 LYS A CA 1
ATOM 612 C C . LYS A 1 78 ? -12.531 24.828 -7.238 1 95.69 78 LYS A C 1
ATOM 614 O O . LYS A 1 78 ? -12.164 25.719 -8.008 1 95.69 78 LYS A O 1
ATOM 619 N N . ASN A 1 79 ? -11.875 24.484 -6.145 1 94.06 79 ASN A N 1
ATOM 620 C CA . ASN A 1 79 ? -10.484 24.891 -5.953 1 94.06 79 ASN A CA 1
ATOM 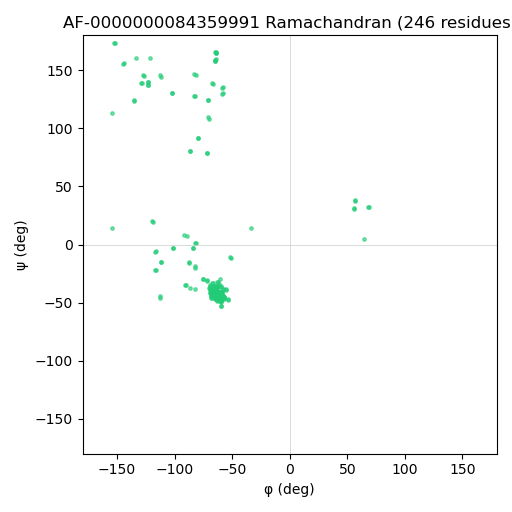621 C C . ASN A 1 79 ? -9.531 24 -6.738 1 94.06 79 ASN A C 1
ATOM 623 O O . ASN A 1 79 ? -8.984 23.031 -6.195 1 94.06 79 ASN A O 1
ATOM 627 N N . MET A 1 80 ? -9.211 24.344 -7.918 1 92.88 80 MET A N 1
ATOM 628 C CA . MET A 1 80 ? -8.484 23.484 -8.852 1 92.88 80 MET A CA 1
ATOM 629 C C . MET A 1 80 ? -7.074 23.203 -8.344 1 92.88 80 MET A C 1
ATOM 631 O O . MET A 1 80 ? -6.605 22.062 -8.398 1 92.88 80 MET A O 1
ATOM 635 N N . ASN A 1 81 ? -6.426 24.234 -7.887 1 90.94 81 ASN A N 1
ATOM 636 C CA . ASN A 1 81 ? -5.082 24.047 -7.359 1 90.94 81 ASN A CA 1
ATOM 637 C C . ASN A 1 81 ? -5.09 23.156 -6.113 1 90.94 81 ASN A C 1
ATOM 639 O O . ASN A 1 81 ? -4.238 22.281 -5.965 1 90.94 81 ASN A O 1
ATOM 643 N N . GLY A 1 82 ? -6.059 23.422 -5.234 1 93.38 82 GLY A N 1
ATOM 644 C CA . GLY A 1 82 ? -6.203 22.578 -4.055 1 93.38 82 GLY A CA 1
ATOM 645 C C . GLY A 1 82 ? -6.465 21.125 -4.379 1 93.38 82 GLY A C 1
ATOM 646 O O . GLY A 1 82 ? -5.898 20.234 -3.752 1 93.38 82 GLY A O 1
ATOM 647 N N . GLU A 1 83 ? -7.305 20.891 -5.375 1 94.94 83 GLU A N 1
ATOM 648 C CA . GLU A 1 83 ? -7.609 19.531 -5.797 1 94.94 83 GLU A CA 1
ATOM 649 C C . GLU A 1 83 ? -6.363 18.812 -6.305 1 94.94 83 GLU A C 1
ATOM 651 O O . GLU A 1 83 ? -6.113 17.656 -5.953 1 94.94 83 GLU A O 1
ATOM 656 N N . LYS A 1 84 ? -5.555 19.516 -7.082 1 93.19 84 LYS A N 1
ATOM 657 C CA . LYS A 1 84 ? -4.32 18.938 -7.613 1 93.19 84 LYS A CA 1
ATOM 658 C C . LYS A 1 84 ? -3.363 18.562 -6.484 1 93.19 84 LYS A C 1
ATOM 660 O O . LYS A 1 84 ? -2.775 17.469 -6.5 1 93.19 84 LYS A O 1
ATOM 665 N N . GLN A 1 85 ? -3.26 19.406 -5.508 1 93.38 85 GLN A N 1
ATOM 666 C CA . GLN A 1 85 ? -2.354 19.172 -4.387 1 93.38 85 GLN A CA 1
ATOM 667 C C . GLN A 1 85 ? -2.82 18 -3.531 1 93.38 85 GLN A C 1
ATOM 669 O O . GLN A 1 85 ? -2.021 17.141 -3.158 1 93.38 85 GLN A O 1
ATOM 674 N N . ILE A 1 86 ? -4.105 17.969 -3.266 1 96 86 ILE A N 1
ATOM 675 C CA . ILE A 1 86 ? -4.656 16.938 -2.4 1 96 86 ILE A CA 1
ATOM 676 C C . ILE A 1 86 ? -4.582 15.586 -3.109 1 96 86 ILE A C 1
ATOM 678 O O . ILE A 1 86 ? -4.191 14.578 -2.508 1 96 86 ILE A O 1
ATOM 682 N N . ARG A 1 87 ? -4.879 15.531 -4.352 1 95.12 87 ARG A N 1
ATOM 683 C CA . ARG A 1 87 ? -4.785 14.289 -5.109 1 95.12 87 ARG A CA 1
ATOM 684 C C . ARG A 1 87 ? -3.344 13.789 -5.168 1 95.12 87 ARG A C 1
ATOM 686 O O . ARG A 1 87 ? -3.088 12.594 -5.02 1 95.12 87 ARG A O 1
ATOM 693 N N . TRP A 1 88 ? -2.447 14.68 -5.43 1 94.94 88 TRP A N 1
ATOM 694 C CA . TRP A 1 88 ? -1.037 14.305 -5.445 1 94.94 88 TRP A CA 1
ATOM 695 C C . TRP A 1 88 ? -0.604 13.758 -4.09 1 94.94 88 TRP A C 1
ATOM 697 O O . TRP A 1 88 ? 0.136 12.773 -4.016 1 94.94 88 TRP A O 1
ATOM 707 N N . THR A 1 89 ? -1.033 14.375 -3.008 1 95.88 89 THR A N 1
ATOM 708 C CA . THR A 1 89 ? -0.695 13.922 -1.662 1 95.88 89 THR A CA 1
ATOM 709 C C . THR A 1 89 ? -1.229 12.516 -1.415 1 95.88 89 THR A C 1
ATOM 711 O O . THR A 1 89 ? -0.523 11.664 -0.867 1 95.88 89 THR A O 1
ATOM 714 N N . ILE A 1 90 ? -2.453 12.305 -1.794 1 95.31 90 ILE A N 1
ATOM 715 C CA . ILE A 1 90 ? -3.062 10.984 -1.639 1 95.31 90 ILE A CA 1
ATOM 716 C C . ILE A 1 90 ? -2.262 9.953 -2.422 1 95.31 90 ILE A C 1
ATOM 718 O O . ILE A 1 90 ? -1.849 8.93 -1.868 1 95.31 90 ILE A O 1
ATOM 722 N N . ASP A 1 91 ? -1.953 10.273 -3.646 1 93.12 91 ASP A N 1
ATOM 723 C CA . ASP A 1 91 ? -1.225 9.352 -4.516 1 93.12 91 ASP A CA 1
ATOM 724 C C . ASP A 1 91 ? 0.176 9.078 -3.971 1 93.12 91 ASP A C 1
ATOM 726 O O . ASP A 1 91 ? 0.633 7.934 -3.971 1 93.12 91 ASP A O 1
ATOM 730 N N . THR A 1 92 ? 0.815 10.078 -3.604 1 94.88 92 THR A N 1
ATOM 731 C CA . THR A 1 92 ? 2.162 9.953 -3.057 1 94.88 92 THR A CA 1
ATOM 732 C C . THR A 1 92 ? 2.15 9.125 -1.774 1 94.88 92 THR A C 1
ATOM 734 O O . THR A 1 92 ? 3.002 8.25 -1.583 1 94.88 92 THR A O 1
ATOM 737 N N . SER A 1 93 ? 1.213 9.391 -0.886 1 96.25 93 SER A N 1
ATOM 738 C CA . SER A 1 93 ? 1.085 8.617 0.348 1 96.25 93 SER A CA 1
ATOM 739 C C . SER A 1 93 ? 0.885 7.137 0.057 1 96.25 93 SER A C 1
ATOM 741 O O . SER A 1 93 ? 1.526 6.285 0.677 1 96.25 93 SER A O 1
ATOM 743 N N . MET A 1 94 ? 0.05 6.844 -0.875 1 94.19 94 MET A N 1
ATOM 744 C CA . MET A 1 94 ? -0.239 5.457 -1.227 1 94.19 94 MET A CA 1
ATOM 745 C C . MET A 1 94 ? 0.976 4.797 -1.867 1 94.19 94 MET A C 1
ATOM 747 O O . MET A 1 94 ? 1.252 3.621 -1.616 1 94.19 94 MET A O 1
ATOM 751 N N . SER A 1 95 ? 1.652 5.543 -2.744 1 93.44 95 SER A N 1
ATOM 752 C CA . SER A 1 95 ? 2.865 5.031 -3.373 1 93.44 95 SER A CA 1
ATOM 753 C C . SER A 1 95 ? 3.934 4.707 -2.334 1 93.44 95 SER A C 1
ATOM 755 O O . SER A 1 95 ? 4.551 3.643 -2.383 1 93.44 95 SER A O 1
ATOM 757 N N . LEU A 1 96 ? 4.148 5.594 -1.442 1 95.62 96 LEU A N 1
ATOM 758 C CA . LEU A 1 96 ? 5.133 5.387 -0.385 1 95.62 96 LEU A CA 1
ATOM 759 C C . LEU A 1 96 ? 4.734 4.219 0.508 1 95.62 96 LEU A C 1
ATOM 761 O O . LEU A 1 96 ? 5.574 3.383 0.855 1 95.62 96 LEU A O 1
ATOM 765 N N . MET A 1 97 ? 3.5 4.207 0.878 1 96.31 97 MET A N 1
ATOM 766 C CA . MET A 1 97 ? 2.979 3.092 1.665 1 96.31 97 MET A CA 1
ATOM 767 C C . MET A 1 97 ? 3.258 1.761 0.976 1 96.31 97 MET A C 1
ATOM 769 O O . MET A 1 97 ? 3.75 0.822 1.604 1 96.31 97 MET A O 1
ATOM 773 N N . ALA A 1 98 ? 2.977 1.701 -0.284 1 93.31 98 ALA A N 1
ATOM 774 C CA . ALA A 1 98 ? 3.162 0.465 -1.039 1 93.31 98 ALA A CA 1
ATOM 775 C C . ALA A 1 98 ? 4.629 0.051 -1.059 1 93.31 98 ALA A C 1
ATOM 777 O O . ALA A 1 98 ? 4.953 -1.121 -0.85 1 93.31 98 ALA A O 1
ATOM 778 N N . LYS A 1 99 ? 5.473 0.983 -1.319 1 93.44 99 LYS A N 1
ATOM 779 C CA . LYS A 1 99 ? 6.91 0.712 -1.321 1 93.44 99 LYS A CA 1
ATOM 780 C C . LYS A 1 99 ? 7.375 0.216 0.044 1 93.44 99 LYS A C 1
ATOM 782 O O . LYS A 1 99 ? 8.172 -0.72 0.131 1 93.44 99 LYS A O 1
ATOM 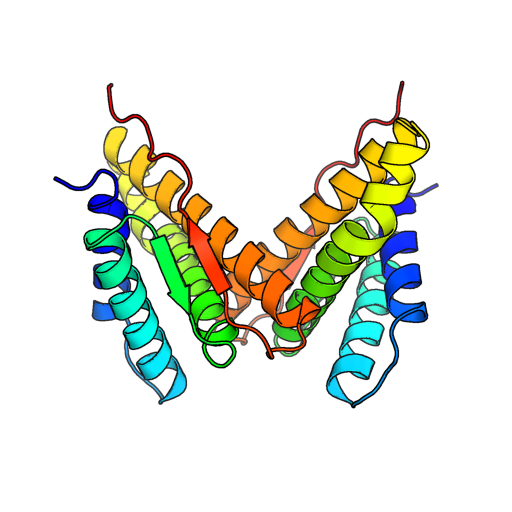787 N N . MET A 1 100 ? 6.895 0.807 1.069 1 96.44 100 MET A N 1
ATOM 788 C CA . MET A 1 100 ? 7.266 0.455 2.438 1 96.44 100 MET A CA 1
ATOM 789 C C . MET A 1 100 ? 6.809 -0.961 2.777 1 96.44 100 MET A C 1
ATOM 791 O O . MET A 1 100 ? 7.594 -1.764 3.285 1 96.44 100 MET A O 1
ATOM 795 N N . MET A 1 101 ? 5.59 -1.25 2.449 1 95.06 101 MET A N 1
ATOM 796 C CA . MET A 1 101 ? 5.047 -2.57 2.756 1 95.06 101 MET A CA 1
ATOM 797 C C . MET A 1 101 ? 5.773 -3.654 1.967 1 95.06 101 MET A C 1
ATOM 799 O O . MET A 1 101 ? 6.082 -4.719 2.506 1 95.06 101 MET A O 1
ATOM 803 N N . THR A 1 102 ? 6.031 -3.385 0.755 1 93.5 102 THR A N 1
ATOM 804 C CA . THR A 1 102 ? 6.754 -4.344 -0.072 1 93.5 102 THR A CA 1
ATOM 805 C C . THR A 1 102 ? 8.156 -4.594 0.487 1 93.5 102 THR A C 1
ATOM 807 O O . THR A 1 102 ? 8.578 -5.742 0.609 1 93.5 102 THR A O 1
ATOM 810 N N . HIS A 1 103 ? 8.836 -3.566 0.845 1 95 103 HIS A N 1
ATOM 811 C CA . HIS A 1 103 ? 10.172 -3.682 1.416 1 95 103 HIS A CA 1
ATOM 812 C C . HIS A 1 103 ? 10.156 -4.5 2.703 1 95 103 HIS A C 1
ATOM 814 O O . HIS A 1 103 ? 11 -5.371 2.904 1 95 103 HIS A O 1
ATOM 820 N N . ALA A 1 104 ? 9.211 -4.145 3.58 1 94.5 104 ALA A N 1
ATOM 821 C CA . ALA A 1 104 ? 9.102 -4.859 4.852 1 94.5 104 ALA A CA 1
ATOM 822 C C . ALA A 1 104 ? 8.883 -6.352 4.625 1 94.5 104 ALA A C 1
ATOM 824 O O . ALA A 1 104 ? 9.484 -7.184 5.301 1 94.5 104 ALA A O 1
ATOM 825 N N . GLU A 1 105 ? 8.023 -6.652 3.713 1 90.31 105 GLU A N 1
ATOM 826 C CA . GLU A 1 105 ? 7.746 -8.055 3.432 1 90.31 105 GLU A CA 1
ATOM 827 C C . GLU A 1 105 ? 8.961 -8.758 2.832 1 90.31 105 GLU A C 1
ATOM 829 O O . GLU A 1 105 ? 9.297 -9.875 3.215 1 90.31 105 GLU A O 1
ATOM 834 N N . MET A 1 106 ? 9.641 -8.094 1.975 1 87.69 106 MET A N 1
ATOM 835 C CA . MET A 1 106 ? 10.773 -8.68 1.259 1 87.69 106 MET A CA 1
ATOM 836 C C . MET A 1 106 ? 11.969 -8.875 2.189 1 87.69 106 MET A C 1
ATOM 838 O O . MET A 1 106 ? 12.742 -9.82 2.023 1 87.69 106 MET A O 1
ATOM 842 N N . THR A 1 107 ? 12.094 -8.039 3.152 1 92.31 107 THR A N 1
ATOM 843 C CA . THR A 1 107 ? 13.25 -8.078 4.039 1 92.31 107 THR A CA 1
ATOM 844 C C . THR A 1 107 ? 12.891 -8.742 5.367 1 92.31 107 THR A C 1
ATOM 846 O O . THR A 1 107 ? 13.742 -8.875 6.246 1 92.31 107 THR A O 1
ATOM 849 N N . HIS A 1 108 ? 11.617 -9.086 5.477 1 88.38 108 HIS A N 1
ATOM 850 C CA . HIS A 1 108 ? 11.109 -9.656 6.719 1 88.38 108 HIS A CA 1
ATOM 851 C C . HIS A 1 108 ? 11.367 -8.727 7.898 1 88.38 108 HIS A C 1
ATOM 853 O O . HIS A 1 108 ? 11.828 -9.172 8.953 1 88.38 108 HIS A O 1
ATOM 859 N N . ASP A 1 109 ? 11.227 -7.449 7.621 1 92.62 109 ASP A N 1
ATOM 860 C CA . ASP A 1 109 ? 11.312 -6.414 8.648 1 92.62 109 ASP A CA 1
ATOM 861 C C . ASP A 1 109 ? 12.734 -6.289 9.188 1 92.62 109 ASP A C 1
ATOM 863 O O . ASP A 1 109 ? 12.93 -6 10.375 1 92.62 109 ASP A O 1
ATOM 867 N N . LYS A 1 110 ? 13.742 -6.523 8.414 1 94.88 110 LYS A N 1
ATOM 868 C CA . LYS A 1 110 ? 15.094 -6.586 8.953 1 94.88 110 LYS A CA 1
ATOM 869 C C . LYS A 1 110 ? 15.938 -5.414 8.461 1 94.88 110 LYS A C 1
ATOM 871 O O . LYS A 1 110 ? 17.016 -5.141 9.008 1 94.88 110 LYS A O 1
ATOM 876 N N . GLU A 1 111 ? 15.531 -4.719 7.469 1 97.06 111 GLU A N 1
ATOM 877 C CA . GLU A 1 111 ? 16.359 -3.686 6.859 1 97.06 111 GLU A CA 1
ATOM 878 C C . GLU A 1 111 ? 15.656 -2.332 6.867 1 97.06 111 GLU A C 1
ATOM 880 O O . GLU A 1 111 ? 14.445 -2.254 6.629 1 97.06 111 GLU A O 1
ATOM 885 N N . PRO A 1 112 ? 16.438 -1.297 7.195 1 97.94 112 PRO A N 1
ATOM 886 C CA . PRO A 1 112 ? 15.867 0.044 7.055 1 97.94 112 PRO A CA 1
ATOM 887 C C . PRO A 1 112 ? 15.555 0.402 5.602 1 97.94 112 PRO A C 1
ATOM 889 O O . PRO A 1 112 ? 15.961 -0.31 4.684 1 97.94 112 PRO A O 1
ATOM 892 N N . LEU A 1 113 ? 14.766 1.461 5.422 1 97.62 113 LEU A N 1
ATOM 893 C CA . LEU A 1 113 ? 14.359 1.873 4.082 1 97.62 113 LEU A CA 1
ATOM 894 C C . LEU A 1 113 ? 14.484 3.385 3.92 1 97.62 113 LEU A C 1
ATOM 896 O O . LEU A 1 113 ? 13.984 4.145 4.75 1 97.62 113 LEU A O 1
ATOM 900 N N . LYS A 1 114 ? 15.219 3.752 2.93 1 97.5 114 LYS A N 1
ATOM 901 C CA . LYS A 1 114 ? 15.289 5.152 2.523 1 97.5 114 LYS A CA 1
ATOM 902 C C . LYS A 1 114 ? 14.445 5.41 1.282 1 97.5 114 LYS A C 1
ATOM 904 O O . LYS A 1 114 ? 14.516 4.66 0.305 1 97.5 114 LYS A O 1
ATOM 909 N N . LEU A 1 115 ? 13.602 6.469 1.358 1 96.81 115 LEU A N 1
ATOM 910 C CA . LEU A 1 115 ? 12.711 6.766 0.24 1 96.81 115 LEU A CA 1
ATOM 911 C C . LEU A 1 115 ? 12.859 8.219 -0.204 1 96.81 115 LEU A C 1
ATOM 913 O O . LEU A 1 115 ? 13.102 9.102 0.62 1 96.81 115 LEU A O 1
ATOM 917 N N . THR A 1 116 ? 12.703 8.367 -1.484 1 92.12 116 THR A N 1
ATOM 918 C CA . THR A 1 11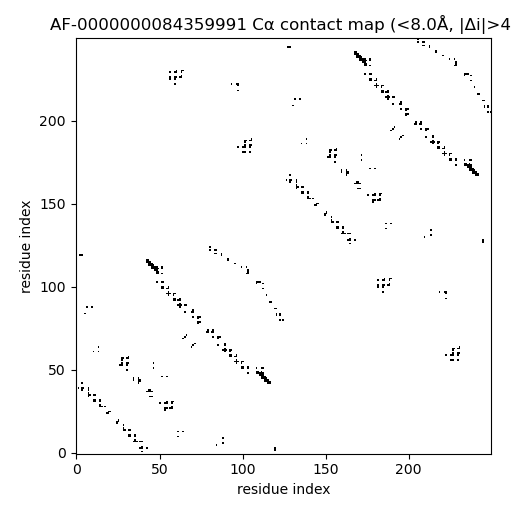6 ? 12.625 9.688 -2.105 1 92.12 116 THR A CA 1
ATOM 919 C C . THR A 1 116 ? 11.227 9.938 -2.66 1 92.12 116 THR A C 1
ATOM 921 O O . THR A 1 116 ? 10.555 9.008 -3.111 1 92.12 116 THR A O 1
ATOM 924 N N . LEU A 1 117 ? 10.82 11.164 -2.598 1 91.31 117 LEU A N 1
ATOM 925 C CA . LEU A 1 117 ? 9.508 11.508 -3.117 1 91.31 117 LEU A CA 1
ATOM 926 C C . LEU A 1 117 ? 9.555 11.727 -4.625 1 91.31 117 LEU A C 1
ATOM 928 O O . LEU A 1 117 ? 10.578 12.148 -5.16 1 91.31 117 LEU A O 1
ATOM 932 N N . ASP A 1 118 ? 8.398 11.328 -5.207 1 85.19 118 ASP A N 1
ATOM 933 C CA . ASP A 1 118 ? 8.227 11.695 -6.609 1 85.19 118 ASP A CA 1
ATOM 934 C C . ASP A 1 118 ? 8.164 13.211 -6.773 1 85.19 118 ASP A C 1
ATOM 936 O O . ASP A 1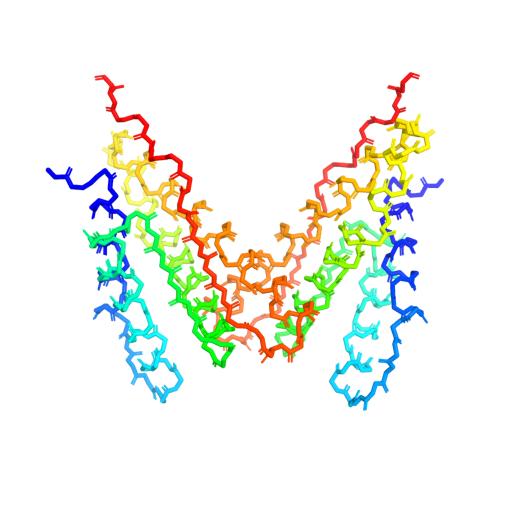 118 ? 7.965 13.945 -5.797 1 85.19 118 ASP A O 1
ATOM 940 N N . ALA A 1 119 ? 8.312 13.648 -8.023 1 86.94 119 ALA A N 1
ATOM 941 C CA . ALA A 1 119 ? 8.242 15.078 -8.32 1 86.94 119 ALA A CA 1
ATOM 942 C C . ALA A 1 119 ? 6.898 15.664 -7.887 1 86.94 119 ALA A C 1
ATOM 944 O O . ALA A 1 119 ? 5.852 15.039 -8.078 1 86.94 119 ALA A O 1
ATOM 945 N N . PRO A 1 120 ? 6.992 16.844 -7.223 1 84.06 120 PRO A N 1
ATOM 946 C CA . PRO A 1 120 ? 5.738 17.484 -6.816 1 84.06 120 PRO A CA 1
ATOM 947 C C . PRO A 1 120 ? 4.883 17.906 -8.008 1 84.06 120 PRO A C 1
ATOM 949 O O . PRO A 1 120 ? 5.383 18 -9.133 1 84.06 120 PRO A O 1
ATOM 952 N N . PRO A 1 121 ? 3.613 18.078 -7.688 1 79.06 121 PRO A N 1
ATOM 953 C CA . PRO A 1 121 ? 2.748 18.5 -8.797 1 79.06 121 PRO A CA 1
ATOM 954 C C . PRO A 1 121 ? 3.068 19.906 -9.289 1 79.06 121 PRO A C 1
ATOM 956 O O . PRO A 1 121 ? 3.484 20.766 -8.5 1 79.06 121 PRO A O 1
ATOM 959 N N . ASP A 1 122 ? 3.027 19.984 -10.617 1 76.5 122 ASP A N 1
ATOM 960 C CA . ASP A 1 122 ? 3.166 21.312 -11.211 1 76.5 122 ASP A CA 1
ATOM 961 C C . ASP A 1 122 ? 1.919 22.156 -10.961 1 76.5 122 ASP A C 1
ATOM 963 O O . ASP A 1 122 ? 0.833 21.828 -11.445 1 76.5 122 ASP A O 1
ATOM 967 N N . LEU A 1 123 ? 2.004 23.188 -10.109 1 70 123 LEU A N 1
ATOM 968 C CA . LEU A 1 123 ? 0.848 24 -9.781 1 70 123 LEU A CA 1
ATOM 969 C C . LEU A 1 123 ? 0.746 25.203 -10.719 1 70 123 LEU A C 1
ATOM 971 O O . LEU A 1 123 ? -0.1 26.078 -10.523 1 70 123 LEU A O 1
ATOM 975 N N . SER A 1 124 ? 1.546 25.203 -11.68 1 61.06 124 SER A N 1
ATOM 976 C CA . SER A 1 124 ? 1.462 26.359 -12.578 1 61.06 124 SER A CA 1
ATOM 977 C C . SER A 1 124 ? 0.192 26.297 -13.414 1 61.06 124 SER A C 1
ATOM 979 O O . SER A 1 124 ? -0.048 25.328 -14.133 1 61.06 124 SER A O 1
ATOM 981 N N . VAL A 1 125 ? -0.847 26.672 -12.789 1 47.38 125 VAL A N 1
ATOM 982 C CA . VAL A 1 125 ? -1.973 26.984 -13.664 1 47.38 125 VAL A CA 1
ATOM 983 C C . VAL A 1 125 ? -1.832 28.391 -14.219 1 47.38 125 VAL A C 1
ATOM 985 O O . VAL A 1 125 ? -1.291 29.281 -13.547 1 47.38 125 VAL A O 1
ATOM 988 N N . MET B 1 1 ? -11.391 -19.188 -20.859 1 57 1 MET B N 1
ATOM 989 C CA . MET B 1 1 ? -10.414 -18.859 -19.828 1 57 1 MET B CA 1
ATOM 990 C C . MET B 1 1 ? -10.695 -17.484 -19.234 1 57 1 MET B C 1
ATOM 992 O O . MET B 1 1 ? -11.148 -16.578 -19.938 1 57 1 MET B O 1
ATOM 996 N N . ASN B 1 2 ? -10.805 -17.406 -17.797 1 76.94 2 ASN B N 1
ATOM 997 C CA . ASN B 1 2 ? -11.062 -16.156 -17.094 1 76.94 2 ASN B CA 1
ATOM 998 C C . ASN B 1 2 ? -9.984 -15.117 -17.375 1 76.94 2 ASN B C 1
ATOM 1000 O O . ASN B 1 2 ? -8.812 -15.461 -17.562 1 76.94 2 ASN B O 1
ATOM 1004 N N . ALA B 1 3 ? -10.398 -13.961 -17.734 1 82.56 3 ALA B N 1
ATOM 1005 C CA . ALA B 1 3 ? -9.516 -12.867 -18.141 1 82.56 3 ALA B CA 1
ATOM 1006 C C . ALA B 1 3 ? -8.422 -12.633 -17.094 1 82.56 3 ALA B C 1
ATOM 1008 O O . ALA B 1 3 ? -7.402 -12 -17.391 1 82.56 3 ALA B O 1
ATOM 1009 N N . TYR B 1 4 ? -8.594 -13.289 -15.906 1 90.94 4 TYR B N 1
ATOM 1010 C CA . TYR B 1 4 ? -7.664 -13.031 -14.82 1 90.94 4 TYR B CA 1
ATOM 1011 C C . TYR B 1 4 ? -6.926 -14.305 -14.414 1 90.94 4 TYR B C 1
ATOM 1013 O O . TYR B 1 4 ? -6.332 -14.375 -13.336 1 90.94 4 TYR B O 1
ATOM 1021 N N . SER B 1 5 ? -6.906 -15.297 -15.289 1 91.62 5 SER B N 1
ATOM 1022 C CA . SER B 1 5 ? -6.309 -16.578 -14.945 1 91.62 5 SER B CA 1
ATOM 1023 C C . SER B 1 5 ? -4.809 -16.453 -14.695 1 91.62 5 SER B C 1
ATOM 1025 O O . SER B 1 5 ? -4.25 -17.141 -13.852 1 91.62 5 SER B O 1
ATOM 1027 N N . PHE B 1 6 ? -4.203 -15.602 -15.43 1 92.25 6 PHE B N 1
ATOM 1028 C CA . PHE B 1 6 ? -2.775 -15.383 -15.234 1 92.25 6 PHE B CA 1
ATOM 1029 C C . PHE B 1 6 ? -2.498 -14.82 -13.844 1 92.25 6 PHE B C 1
ATOM 1031 O O . PHE B 1 6 ? -1.543 -15.234 -13.18 1 92.25 6 PHE B O 1
ATOM 1038 N N . PHE B 1 7 ? -3.291 -13.922 -13.414 1 95.06 7 PHE B N 1
ATOM 1039 C CA . PHE B 1 7 ? -3.135 -13.312 -12.102 1 95.06 7 PHE B CA 1
ATOM 1040 C C . PHE B 1 7 ? -3.312 -14.344 -10.992 1 95.06 7 PHE B C 1
ATOM 1042 O O . PHE B 1 7 ? -2.469 -14.461 -10.102 1 95.06 7 PHE B O 1
ATOM 1049 N N . THR B 1 8 ? -4.402 -15.133 -11.125 1 96.62 8 THR B N 1
ATOM 1050 C CA . THR B 1 8 ? -4.691 -16.109 -10.078 1 96.62 8 THR B CA 1
ATOM 1051 C C . THR B 1 8 ? -3.629 -17.203 -10.047 1 96.62 8 THR B C 1
ATOM 1053 O O . THR B 1 8 ? -3.275 -17.703 -8.977 1 96.62 8 THR B O 1
ATOM 1056 N N . ALA B 1 9 ? -3.107 -17.516 -11.188 1 96.12 9 ALA B N 1
ATOM 1057 C CA . ALA B 1 9 ? -2.021 -18.484 -11.242 1 96.12 9 ALA B CA 1
ATOM 1058 C C . ALA B 1 9 ? -0.784 -17.969 -10.508 1 96.12 9 ALA B C 1
ATOM 1060 O O . ALA B 1 9 ? -0.1 -18.734 -9.82 1 96.12 9 ALA B O 1
ATOM 1061 N N . GLN B 1 10 ? -0.464 -16.766 -10.641 1 96.5 10 GLN B N 1
ATOM 1062 C CA . GLN B 1 10 ? 0.692 -16.172 -9.977 1 96.5 10 GLN B CA 1
ATOM 1063 C C . GLN B 1 10 ? 0.495 -16.141 -8.461 1 96.5 10 GLN B C 1
ATOM 1065 O O . GLN B 1 10 ? 1.44 -16.359 -7.703 1 96.5 10 GLN B O 1
ATOM 1070 N N . LEU B 1 11 ? -0.748 -15.805 -8.023 1 97.75 11 LEU B N 1
ATOM 1071 C CA . LEU B 1 11 ? -1.032 -15.844 -6.594 1 97.75 11 LEU B CA 1
ATOM 1072 C C . LEU B 1 11 ? -0.766 -17.234 -6.023 1 97.75 11 LEU B C 1
ATOM 1074 O O . LEU B 1 11 ? -0.085 -17.375 -5.004 1 97.75 11 LEU B O 1
ATOM 1078 N N . ARG B 1 12 ? -1.215 -18.188 -6.691 1 97.69 12 ARG B N 1
ATOM 1079 C CA . ARG B 1 12 ? -1.056 -19.562 -6.23 1 97.69 12 ARG B CA 1
ATOM 1080 C C . ARG B 1 12 ? 0.404 -20 -6.305 1 97.69 12 ARG B C 1
ATOM 1082 O O . ARG B 1 12 ? 0.877 -20.75 -5.445 1 97.69 12 ARG B O 1
ATOM 1089 N N . PHE B 1 13 ? 1.089 -19.562 -7.352 1 97.31 13 PHE B N 1
ATOM 1090 C CA . PHE B 1 13 ? 2.502 -19.891 -7.512 1 97.31 13 PHE B CA 1
ATOM 1091 C C . PHE B 1 13 ? 3.314 -19.344 -6.34 1 97.31 13 PHE B C 1
ATOM 1093 O O . PHE B 1 13 ? 4.102 -20.078 -5.734 1 97.31 13 PHE B O 1
ATOM 1100 N N . VAL B 1 14 ? 3.107 -18.109 -6.004 1 96.19 14 VAL B N 1
ATOM 1101 C CA . VAL B 1 14 ? 3.854 -17.5 -4.91 1 96.19 14 VAL B CA 1
ATOM 1102 C C . VAL B 1 14 ? 3.482 -18.172 -3.592 1 96.19 14 VAL B C 1
ATOM 1104 O O . VAL B 1 14 ? 4.352 -18.453 -2.764 1 96.19 14 VAL B O 1
ATOM 1107 N N . ALA B 1 15 ? 2.195 -18.438 -3.402 1 96.88 15 ALA B N 1
ATOM 1108 C CA . ALA B 1 15 ? 1.753 -19.125 -2.188 1 96.88 15 ALA B CA 1
ATOM 1109 C C . ALA B 1 15 ? 2.432 -20.484 -2.045 1 96.88 15 ALA B C 1
ATOM 1111 O O . ALA B 1 15 ? 2.844 -20.859 -0.946 1 96.88 15 ALA B O 1
ATOM 1112 N N . ALA B 1 16 ? 2.592 -21.125 -3.125 1 95.75 16 ALA B N 1
ATOM 1113 C CA . ALA B 1 16 ? 3.158 -22.4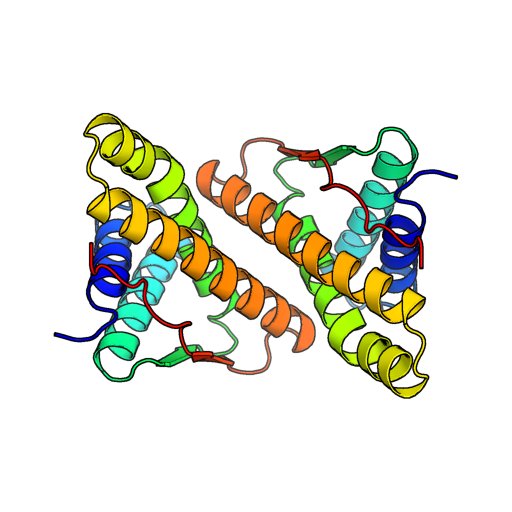69 -3.119 1 95.75 16 ALA B CA 1
ATOM 1114 C C . ALA B 1 16 ? 4.668 -22.438 -2.895 1 95.75 16 ALA B C 1
ATOM 1116 O O . ALA B 1 16 ? 5.238 -23.359 -2.303 1 95.75 16 ALA B O 1
ATOM 1117 N N . LYS B 1 17 ? 5.316 -21.375 -3.318 1 94.38 17 LYS B N 1
ATOM 1118 C CA . LYS B 1 17 ? 6.773 -21.281 -3.279 1 94.38 17 LYS B CA 1
ATOM 1119 C C . LYS B 1 17 ? 7.254 -20.734 -1.939 1 94.38 17 LYS B C 1
ATOM 1121 O O . LYS B 1 17 ? 8.445 -20.812 -1.621 1 94.38 17 LYS B O 1
ATOM 1126 N N . THR B 1 18 ? 6.336 -20.156 -1.219 1 92.62 18 THR B N 1
ATOM 1127 C CA . THR B 1 18 ? 6.715 -19.5 0.027 1 92.62 18 THR B CA 1
ATOM 1128 C C . THR B 1 18 ? 6.832 -20.516 1.16 1 92.62 18 THR B C 1
ATOM 1130 O O . THR B 1 18 ? 5.914 -21.312 1.389 1 92.62 18 THR B O 1
ATOM 1133 N N . HIS B 1 19 ? 8.023 -20.469 1.839 1 90.81 19 HIS B N 1
ATOM 1134 C CA . HIS B 1 19 ? 8.203 -21.297 3.027 1 90.81 19 HIS B CA 1
ATOM 1135 C C . HIS B 1 19 ? 7.363 -20.781 4.191 1 90.81 19 HIS B C 1
ATOM 1137 O O . HIS B 1 19 ? 7.48 -19.609 4.574 1 90.81 19 HIS B O 1
ATOM 1143 N N . ARG B 1 20 ? 6.594 -21.625 4.688 1 91.31 20 ARG B N 1
ATOM 1144 C CA . ARG B 1 20 ? 5.672 -21.266 5.762 1 91.31 20 ARG B CA 1
ATOM 1145 C C . ARG B 1 20 ? 6.344 -21.391 7.125 1 91.31 20 ARG B C 1
ATOM 1147 O O . ARG B 1 20 ? 6.047 -22.312 7.887 1 91.31 20 ARG B O 1
ATOM 1154 N N . GLU B 1 21 ? 7.094 -20.422 7.488 1 88.94 21 GLU B N 1
ATOM 1155 C CA . GLU B 1 21 ? 7.988 -20.484 8.641 1 88.94 21 GLU B CA 1
ATOM 1156 C C . GLU B 1 21 ? 7.238 -20.188 9.938 1 88.94 21 GLU B C 1
ATOM 1158 O O . GLU B 1 21 ? 7.727 -20.484 11.023 1 88.94 21 GLU B O 1
ATOM 1163 N N . ASN B 1 22 ? 6.113 -19.594 9.938 1 90.62 22 ASN B N 1
ATOM 1164 C CA . ASN B 1 22 ? 5.285 -19.297 11.102 1 90.62 22 ASN B CA 1
ATOM 1165 C C . ASN B 1 22 ? 3.809 -19.203 10.734 1 90.62 22 ASN B C 1
ATOM 1167 O O . ASN B 1 22 ? 3.455 -19.281 9.555 1 90.62 22 ASN B O 1
ATOM 1171 N N . ASP B 1 23 ? 3.023 -19.078 11.703 1 92.62 23 ASP B N 1
ATOM 1172 C CA . ASP B 1 23 ? 1.576 -19.109 11.516 1 92.62 23 ASP B CA 1
ATOM 1173 C C . ASP B 1 23 ? 1.111 -17.938 10.656 1 92.62 23 ASP B C 1
ATOM 1175 O O . ASP B 1 23 ? 0.187 -18.078 9.852 1 92.62 23 ASP B O 1
ATOM 1179 N N . ASP B 1 24 ? 1.716 -16.859 10.812 1 89.62 24 ASP B N 1
ATOM 1180 C CA . ASP B 1 24 ? 1.316 -15.68 10.062 1 89.62 24 ASP B CA 1
ATOM 1181 C C . ASP B 1 24 ? 1.53 -15.875 8.57 1 89.62 24 ASP B C 1
ATOM 1183 O O . ASP B 1 24 ? 0.646 -15.578 7.762 1 89.62 24 ASP B O 1
ATOM 1187 N N . ILE B 1 25 ? 2.633 -16.422 8.219 1 92.25 25 ILE B N 1
ATOM 1188 C CA . ILE B 1 25 ? 2.947 -16.656 6.812 1 92.25 25 ILE B CA 1
ATOM 1189 C C . ILE B 1 25 ? 2.01 -17.719 6.242 1 92.25 25 ILE B C 1
ATOM 1191 O O . ILE B 1 25 ? 1.518 -17.594 5.121 1 92.25 25 ILE B O 1
ATOM 1195 N N . ASP B 1 26 ? 1.801 -18.703 7.051 1 96.25 26 ASP B N 1
ATOM 1196 C CA . ASP B 1 26 ? 0.868 -19.75 6.621 1 96.25 26 ASP B CA 1
ATOM 1197 C C . ASP B 1 26 ? -0.504 -19.156 6.305 1 96.25 26 ASP B C 1
ATOM 1199 O O . ASP B 1 26 ? -1.097 -19.469 5.27 1 96.25 26 ASP B O 1
ATOM 1203 N N . GLN B 1 27 ? -0.952 -18.328 7.152 1 96.75 27 GLN B N 1
ATOM 1204 C CA . GLN B 1 27 ? -2.252 -17.688 6.961 1 96.75 27 GLN B CA 1
ATOM 1205 C C . GLN B 1 27 ? -2.244 -16.781 5.734 1 96.75 27 GLN B C 1
ATOM 1207 O O . GLN B 1 27 ? -3.232 -16.719 5.004 1 96.75 27 GLN B O 1
ATOM 1212 N N . MET B 1 28 ? -1.161 -16.125 5.492 1 96.25 28 MET B N 1
ATOM 1213 C CA . MET B 1 28 ? -1.057 -15.25 4.332 1 96.25 28 MET B CA 1
ATOM 1214 C C . MET B 1 28 ? -1.183 -16.047 3.037 1 96.25 28 MET B C 1
ATOM 1216 O O . MET B 1 28 ? -1.866 -15.617 2.105 1 96.25 28 MET B O 1
ATOM 1220 N N . MET B 1 29 ? -0.576 -17.188 3.08 1 97.31 29 MET B N 1
ATOM 1221 C CA . MET B 1 29 ? -0.646 -18 1.871 1 97.31 29 MET B CA 1
ATOM 1222 C C . MET B 1 29 ? -2.061 -18.531 1.65 1 97.31 29 MET B C 1
ATOM 1224 O O . MET B 1 29 ? -2.527 -18.594 0.514 1 97.31 29 MET B O 1
ATOM 1228 N N . ASN B 1 30 ? -2.686 -18.812 2.721 1 97.5 30 ASN B N 1
ATOM 1229 C CA . ASN B 1 30 ? -4.074 -19.25 2.611 1 97.5 30 ASN B CA 1
ATOM 1230 C C . ASN B 1 30 ? -4.973 -18.141 2.076 1 97.5 30 ASN B C 1
ATOM 1232 O O . ASN B 1 30 ? -5.906 -18.406 1.317 1 97.5 30 ASN B O 1
ATOM 1236 N N . VAL B 1 31 ? -4.738 -16.969 2.488 1 97.88 31 VAL B N 1
ATOM 1237 C CA . VAL B 1 31 ? -5.516 -15.836 1.999 1 97.88 31 VAL B CA 1
ATOM 1238 C C . VAL B 1 31 ? -5.301 -15.672 0.496 1 97.88 31 VAL B C 1
ATOM 1240 O O . VAL B 1 31 ? -6.246 -15.398 -0.245 1 97.88 31 VAL B O 1
ATOM 1243 N N . LEU B 1 32 ? -4.074 -15.844 0.003 1 98.06 32 LEU B N 1
ATOM 1244 C CA . LEU B 1 32 ? -3.799 -15.75 -1.426 1 98.06 32 LEU B CA 1
ATOM 1245 C C . LEU B 1 32 ? -4.605 -16.781 -2.207 1 98.06 32 LEU B C 1
ATOM 1247 O O . LEU B 1 32 ? -5.168 -16.469 -3.26 1 98.06 32 LEU B O 1
ATOM 1251 N N . HIS B 1 33 ? -4.664 -17.953 -1.668 1 97.56 33 HIS B N 1
ATOM 1252 C CA . HIS B 1 33 ? -5.457 -19 -2.314 1 97.56 33 HIS B CA 1
ATOM 1253 C C . HIS B 1 33 ? -6.934 -18.625 -2.35 1 97.56 33 HIS B C 1
ATOM 1255 O O . HIS B 1 33 ? -7.602 -18.812 -3.367 1 97.56 33 HIS B O 1
ATOM 1261 N N . SER B 1 34 ? -7.391 -18.141 -1.255 1 97.5 34 SER B N 1
ATOM 1262 C CA . SER B 1 34 ? -8.797 -17.766 -1.164 1 97.5 34 SER B CA 1
ATOM 1263 C C . SER B 1 34 ? -9.125 -16.656 -2.16 1 97.5 34 SER B C 1
ATOM 1265 O O . SER B 1 34 ? -10.172 -16.688 -2.818 1 97.5 34 SER B O 1
ATOM 1267 N N . ILE B 1 35 ? -8.273 -15.672 -2.246 1 97.81 35 ILE B N 1
ATOM 1268 C CA . ILE B 1 35 ? -8.461 -14.586 -3.195 1 97.81 35 ILE B CA 1
ATOM 1269 C C . ILE B 1 35 ? -8.5 -15.141 -4.617 1 97.81 35 ILE B C 1
ATOM 1271 O O . ILE B 1 35 ? -9.398 -14.805 -5.395 1 97.81 35 ILE B O 1
ATOM 1275 N N . ALA B 1 36 ? -7.574 -16.016 -4.934 1 97.12 36 ALA B N 1
ATOM 1276 C CA . ALA B 1 36 ? -7.508 -16.609 -6.266 1 97.12 36 ALA B CA 1
ATOM 1277 C C . ALA B 1 36 ? -8.789 -17.375 -6.586 1 97.12 36 ALA B C 1
ATOM 1279 O O . ALA B 1 36 ? -9.344 -17.234 -7.676 1 97.12 36 ALA B O 1
ATOM 1280 N N . ASP B 1 37 ? -9.242 -18.141 -5.668 1 96.62 37 ASP B N 1
ATOM 1281 C CA . ASP B 1 37 ? -10.453 -18.938 -5.871 1 96.62 37 ASP B CA 1
ATOM 1282 C C . ASP B 1 37 ? -11.664 -18.047 -6.145 1 96.62 37 ASP B C 1
ATOM 1284 O O . ASP B 1 37 ? -12.453 -18.328 -7.047 1 96.62 37 ASP B O 1
ATOM 1288 N N . GLN B 1 38 ? -11.773 -17.031 -5.375 1 96.81 38 GLN B N 1
ATOM 1289 C CA . GLN B 1 38 ? -12.906 -16.125 -5.539 1 96.81 38 GLN B CA 1
ATOM 1290 C C . GLN B 1 38 ? -12.875 -15.445 -6.902 1 96.81 38 GLN B C 1
ATOM 1292 O O . GLN B 1 38 ? -13.914 -15.273 -7.543 1 96.81 38 GLN B O 1
ATOM 1297 N N . ILE B 1 39 ? -11.703 -15.023 -7.324 1 95.25 39 ILE B N 1
ATOM 1298 C CA . ILE B 1 39 ? -11.555 -14.336 -8.602 1 95.25 39 ILE B CA 1
ATOM 1299 C C . ILE B 1 39 ? -11.906 -15.289 -9.742 1 95.25 39 ILE B C 1
ATOM 1301 O O . ILE B 1 39 ? -12.516 -14.883 -10.734 1 95.25 39 ILE B O 1
ATOM 1305 N N . ASP B 1 40 ? -11.531 -16.516 -9.602 1 93.44 40 ASP B N 1
ATOM 1306 C CA . ASP B 1 40 ? -11.867 -17.516 -10.609 1 93.44 40 ASP B CA 1
ATOM 1307 C C . ASP B 1 40 ? -13.383 -17.672 -10.742 1 93.44 40 ASP B C 1
ATOM 1309 O O . ASP B 1 40 ? -13.891 -17.953 -11.836 1 93.44 40 ASP B O 1
ATOM 1313 N N . GLU B 1 41 ? -14.031 -17.5 -9.586 1 91.19 41 GLU B N 1
ATOM 1314 C CA . GLU B 1 41 ? -15.477 -17.672 -9.586 1 91.19 41 GLU B CA 1
ATOM 1315 C C . GLU B 1 41 ? -16.188 -16.406 -10.078 1 91.19 41 GLU B C 1
ATOM 1317 O O . GLU B 1 41 ? -17.25 -16.484 -10.688 1 91.19 41 GLU B O 1
ATOM 1322 N N . GLY B 1 42 ? -15.711 -15.289 -9.734 1 83.06 42 GLY B N 1
ATOM 1323 C CA . GLY B 1 42 ? -16.281 -13.984 -10.039 1 83.06 42 GLY B CA 1
ATOM 1324 C C . GLY B 1 42 ? -15.242 -12.875 -10.047 1 83.06 42 GLY B C 1
ATOM 1325 O O . GLY B 1 42 ? -14.133 -13.047 -9.539 1 83.06 42 GLY B O 1
ATOM 1326 N N . GLU B 1 43 ? -14.852 -12.234 -10.906 1 85.25 43 GLU B N 1
ATOM 1327 C CA . GLU B 1 43 ? -13.891 -11.172 -11.172 1 85.25 43 GLU B CA 1
ATOM 1328 C C . GLU B 1 43 ? -13.773 -10.227 -9.977 1 85.25 43 GLU B C 1
ATOM 1330 O O . GLU B 1 43 ? -13.352 -9.078 -10.133 1 85.25 43 GLU B O 1
ATOM 1335 N N . THR B 1 44 ? -14.352 -10.727 -8.727 1 91.12 44 THR B N 1
ATOM 1336 C CA . THR B 1 44 ? -14.289 -9.984 -7.477 1 91.12 44 THR B CA 1
ATOM 1337 C C . THR B 1 44 ? -13.859 -10.891 -6.324 1 91.12 44 THR B C 1
ATOM 1339 O O . THR B 1 44 ? -13.859 -12.117 -6.461 1 91.12 44 THR B O 1
ATOM 1342 N N . PHE B 1 45 ? -13.391 -10.258 -5.258 1 96.38 45 PHE B N 1
ATOM 1343 C CA . PHE B 1 45 ? -13.18 -11.008 -4.027 1 96.38 45 PHE B CA 1
ATOM 1344 C C . PHE B 1 45 ? -13.508 -10.156 -2.807 1 96.38 45 PHE B C 1
ATOM 1346 O O . PHE B 1 45 ? -13.523 -8.93 -2.889 1 96.38 45 PHE B O 1
ATOM 1353 N N . GLN B 1 46 ? -13.812 -10.891 -1.759 1 97.62 46 GLN B N 1
ATOM 1354 C CA . GLN B 1 46 ? -14.148 -10.25 -0.493 1 97.62 46 GLN B CA 1
ATOM 1355 C C . GLN B 1 46 ? -13.328 -10.828 0.653 1 97.62 46 GLN B C 1
ATOM 1357 O O . GLN B 1 46 ? -13.078 -12.031 0.702 1 97.62 46 GLN B O 1
ATOM 1362 N N . LEU B 1 47 ? -12.906 -9.898 1.503 1 97.88 47 LEU B N 1
ATOM 1363 C CA . LEU B 1 47 ? -12.219 -10.305 2.725 1 97.88 47 LEU B CA 1
ATOM 1364 C C . LEU B 1 47 ? -12.938 -9.766 3.957 1 97.88 47 LEU B C 1
ATOM 1366 O O . LEU B 1 47 ? -13.414 -8.625 3.949 1 97.88 47 LEU B O 1
ATOM 1370 N N . GLU B 1 48 ? -13.008 -10.625 4.984 1 97.69 48 GLU B N 1
ATOM 1371 C CA . GLU B 1 48 ? -13.477 -10.164 6.289 1 97.69 48 GLU B CA 1
ATOM 1372 C C . GLU B 1 48 ? -12.516 -9.133 6.887 1 97.69 48 GLU B C 1
ATOM 1374 O O . GLU B 1 48 ? -11.32 -9.133 6.578 1 97.69 48 GLU B O 1
ATOM 1379 N N . ALA B 1 49 ? -13.031 -8.336 7.789 1 96.88 49 ALA B N 1
ATOM 1380 C CA . ALA B 1 49 ? -12.289 -7.219 8.367 1 96.88 49 ALA B CA 1
ATOM 1381 C C . ALA B 1 49 ? -10.969 -7.688 8.969 1 96.88 49 ALA B C 1
ATOM 1383 O O . ALA B 1 49 ? -9.93 -7.059 8.766 1 96.88 49 ALA B O 1
ATOM 1384 N N . ASN B 1 50 ? -10.969 -8.82 9.602 1 95.25 50 ASN B N 1
ATOM 1385 C CA . ASN B 1 50 ? -9.812 -9.305 10.344 1 95.25 50 ASN B CA 1
ATOM 1386 C C . ASN B 1 50 ? -8.789 -9.961 9.422 1 95.25 50 ASN B C 1
ATOM 1388 O O . ASN B 1 50 ? -7.727 -10.391 9.867 1 95.25 50 ASN B O 1
ATOM 1392 N N . ARG B 1 51 ? -9.094 -9.969 8.125 1 96.75 51 ARG B N 1
ATOM 1393 C CA . ARG B 1 51 ? -8.188 -10.625 7.191 1 96.75 51 ARG B CA 1
ATOM 1394 C C . ARG B 1 51 ? -7.602 -9.633 6.199 1 96.75 51 ARG B C 1
ATOM 1396 O O . ARG B 1 51 ? -6.707 -9.969 5.422 1 96.75 51 ARG B O 1
ATOM 1403 N N . ILE B 1 52 ? -8.062 -8.422 6.238 1 97.38 52 ILE B N 1
ATOM 1404 C CA . ILE B 1 52 ? -7.727 -7.434 5.215 1 97.38 52 ILE B CA 1
ATOM 1405 C C . ILE B 1 52 ? -6.242 -7.082 5.305 1 97.38 52 ILE B C 1
ATOM 1407 O O . ILE B 1 52 ? -5.531 -7.09 4.297 1 97.38 52 ILE B O 1
ATOM 1411 N N . ARG B 1 53 ? -5.73 -6.836 6.516 1 94.31 53 ARG B N 1
ATOM 1412 C CA . ARG B 1 53 ? -4.328 -6.469 6.664 1 94.31 53 ARG B CA 1
ATOM 1413 C C . ARG B 1 53 ? -3.416 -7.629 6.27 1 94.31 53 ARG B C 1
ATOM 1415 O O . ARG B 1 53 ? -2.377 -7.422 5.641 1 94.31 53 ARG B O 1
ATOM 1422 N N . LEU B 1 54 ? -3.842 -8.797 6.652 1 94.94 54 LEU B N 1
ATOM 1423 C CA . LEU B 1 54 ? -3.078 -9.984 6.301 1 94.94 54 LEU B CA 1
ATOM 1424 C C . LEU B 1 54 ? -3.045 -10.18 4.789 1 94.94 54 LEU B C 1
ATOM 1426 O O . LEU B 1 54 ? -2 -10.508 4.223 1 94.94 54 LEU B O 1
ATOM 1430 N N . GLY B 1 55 ? -4.184 -10.031 4.191 1 97.38 55 GLY B N 1
ATOM 1431 C CA . GLY B 1 55 ? -4.246 -10.109 2.742 1 97.38 55 GLY B CA 1
ATOM 1432 C C . GLY B 1 55 ? -3.391 -9.062 2.051 1 97.38 55 GLY B C 1
ATOM 1433 O O . GLY B 1 55 ? -2.727 -9.359 1.056 1 97.38 55 GLY B O 1
ATOM 1434 N N . ALA B 1 56 ? -3.43 -7.852 2.58 1 97 56 ALA B N 1
ATOM 1435 C CA . ALA B 1 56 ? -2.613 -6.773 2.031 1 97 56 ALA B CA 1
ATOM 1436 C C . ALA B 1 56 ? -1.129 -7.117 2.102 1 97 56 ALA B C 1
ATOM 1438 O O . ALA B 1 56 ? -0.393 -6.914 1.133 1 97 56 ALA B O 1
ATOM 1439 N N . ARG B 1 57 ? -0.693 -7.641 3.205 1 95.62 57 ARG B N 1
ATOM 1440 C CA . ARG B 1 57 ? 0.697 -8.062 3.348 1 95.62 57 ARG B CA 1
ATOM 1441 C C . ARG B 1 57 ? 1.044 -9.156 2.348 1 95.62 57 ARG B C 1
ATOM 1443 O O . ARG B 1 57 ? 2.125 -9.148 1.753 1 95.62 57 ARG B O 1
ATOM 1450 N N . ALA B 1 58 ? 0.134 -10.086 2.238 1 97.06 58 ALA B N 1
ATOM 1451 C CA . ALA B 1 58 ? 0.361 -11.18 1.303 1 97.06 58 ALA B CA 1
ATOM 1452 C C . ALA B 1 58 ? 0.55 -10.664 -0.12 1 97.06 58 ALA B C 1
ATOM 1454 O O . ALA B 1 58 ? 1.453 -11.109 -0.833 1 97.06 58 ALA B O 1
ATOM 1455 N N . LEU B 1 59 ? -0.27 -9.711 -0.52 1 97.62 59 LEU B N 1
ATOM 1456 C CA . LEU B 1 59 ? -0.182 -9.141 -1.862 1 97.62 59 LEU B CA 1
ATOM 1457 C C . LEU B 1 59 ? 1.105 -8.344 -2.031 1 97.62 59 LEU B C 1
ATOM 1459 O O . LEU B 1 59 ? 1.696 -8.328 -3.113 1 97.62 59 LEU B O 1
ATOM 1463 N N . ALA B 1 60 ? 1.494 -7.676 -0.996 1 96.19 60 ALA B N 1
ATOM 1464 C CA . ALA B 1 60 ? 2.801 -7.023 -1.025 1 96.19 60 ALA B CA 1
ATOM 1465 C C . ALA B 1 60 ? 3.916 -8.039 -1.253 1 96.19 60 ALA B C 1
ATOM 1467 O O . ALA B 1 60 ? 4.855 -7.777 -2.01 1 96.19 60 ALA B O 1
ATOM 1468 N N . GLY B 1 61 ? 3.807 -9.148 -0.62 1 94.25 61 GLY B N 1
ATOM 1469 C CA . GLY B 1 61 ? 4.758 -10.234 -0.817 1 94.25 61 GLY B CA 1
ATOM 1470 C C . GLY B 1 61 ? 4.789 -10.75 -2.242 1 94.25 61 GLY B C 1
ATOM 1471 O O . GLY B 1 61 ? 5.859 -11.031 -2.787 1 94.25 61 GLY B O 1
ATOM 1472 N N . VAL B 1 62 ? 3.631 -10.859 -2.824 1 96.69 62 VAL B N 1
ATOM 1473 C CA . VAL B 1 62 ? 3.541 -11.281 -4.219 1 96.69 62 VAL B CA 1
ATOM 1474 C C . VAL B 1 62 ? 4.293 -10.297 -5.109 1 96.69 62 VAL B C 1
ATOM 1476 O O . VAL B 1 62 ? 5.129 -10.695 -5.922 1 96.69 62 VAL B O 1
ATOM 1479 N N . ALA B 1 63 ? 3.953 -9.039 -4.961 1 96.25 63 ALA B N 1
ATOM 1480 C CA . ALA B 1 63 ? 4.605 -8.008 -5.766 1 96.25 63 ALA B CA 1
ATOM 1481 C C . ALA B 1 63 ? 6.117 -8.039 -5.578 1 96.25 63 ALA B C 1
ATOM 1483 O O . ALA B 1 63 ? 6.871 -8.023 -6.555 1 96.25 63 ALA B O 1
ATOM 1484 N N . GLY B 1 64 ? 6.566 -8.148 -4.332 1 92.94 64 GLY B N 1
ATOM 1485 C CA . GLY B 1 64 ? 7.992 -8.195 -4.051 1 92.94 64 GLY B CA 1
ATOM 1486 C C . GLY B 1 64 ? 8.68 -9.398 -4.66 1 92.94 64 GLY B C 1
ATOM 1487 O O . GLY B 1 64 ? 9.766 -9.273 -5.234 1 92.94 64 GLY B O 1
ATOM 1488 N N . PHE B 1 65 ? 8.094 -10.547 -4.543 1 94.31 65 PHE B N 1
ATOM 1489 C CA . PHE B 1 65 ? 8.648 -11.789 -5.082 1 94.31 65 PHE B CA 1
ATOM 1490 C C . PHE B 1 65 ? 8.812 -11.695 -6.598 1 94.31 65 PHE B C 1
ATOM 1492 O O . PHE B 1 65 ? 9.867 -12.016 -7.133 1 94.31 65 PHE B O 1
ATOM 1499 N N . LEU B 1 66 ? 7.758 -11.25 -7.258 1 96.25 66 LEU B N 1
ATOM 1500 C CA . LEU B 1 66 ? 7.789 -11.164 -8.711 1 96.25 66 LEU B CA 1
ATOM 1501 C C . LEU B 1 66 ? 8.812 -10.125 -9.172 1 96.25 66 LEU B C 1
ATOM 1503 O O . LEU B 1 66 ? 9.539 -10.359 -10.141 1 96.25 66 LEU B O 1
ATOM 1507 N N . GLN B 1 67 ? 8.875 -9.039 -8.516 1 94.38 67 GLN B N 1
ATOM 1508 C CA . GLN B 1 67 ? 9.812 -7.973 -8.859 1 94.38 67 GLN B CA 1
ATOM 1509 C C . GLN B 1 67 ? 11.258 -8.453 -8.727 1 94.38 67 GLN B C 1
ATOM 1511 O O . GLN B 1 67 ? 12.102 -8.125 -9.555 1 94.38 67 GLN B O 1
ATOM 1516 N N . GLN B 1 68 ? 11.516 -9.289 -7.766 1 92.06 68 GLN B N 1
ATOM 1517 C CA . GLN B 1 68 ? 12.891 -9.656 -7.441 1 92.06 68 GLN B CA 1
ATOM 1518 C C . GLN B 1 68 ? 13.328 -10.891 -8.227 1 92.06 68 GLN B C 1
ATOM 1520 O O . GLN B 1 68 ? 14.477 -10.977 -8.664 1 92.06 68 GLN B O 1
ATOM 1525 N N . HIS B 1 69 ? 12.406 -11.773 -8.43 1 93.38 69 HIS B N 1
ATOM 1526 C CA . HIS B 1 69 ? 12.852 -13.086 -8.883 1 93.38 69 HIS B CA 1
ATOM 1527 C C . HIS B 1 69 ? 12.32 -13.398 -10.273 1 93.38 69 HIS B C 1
ATOM 1529 O O . HIS B 1 69 ? 12.891 -14.234 -10.984 1 93.38 69 HIS B O 1
ATOM 1535 N N . ILE B 1 70 ? 11.242 -12.727 -10.664 1 95.94 70 ILE B N 1
ATOM 1536 C CA . ILE B 1 70 ? 10.617 -13.188 -11.898 1 95.94 70 ILE B CA 1
ATOM 1537 C C . ILE B 1 70 ? 10.781 -12.125 -12.984 1 95.94 70 ILE B C 1
ATOM 1539 O O . ILE B 1 70 ? 11.164 -12.438 -14.117 1 95.94 70 ILE B O 1
ATOM 1543 N N . LEU B 1 71 ? 10.531 -10.898 -12.656 1 96.25 71 LEU B N 1
ATOM 1544 C CA . LEU B 1 71 ? 10.523 -9.812 -13.633 1 96.25 71 LEU B CA 1
ATOM 1545 C C . LEU B 1 71 ? 11.883 -9.703 -14.328 1 96.25 71 LEU B C 1
ATOM 1547 O O . LEU B 1 71 ? 11.953 -9.656 -15.555 1 96.25 71 LEU B O 1
ATOM 1551 N N . PRO B 1 72 ? 13.008 -9.727 -13.586 1 95.31 72 PRO B N 1
ATOM 1552 C CA . PRO B 1 72 ? 14.305 -9.633 -14.266 1 95.31 72 PRO B CA 1
ATOM 1553 C C . PRO B 1 72 ? 14.531 -10.773 -15.258 1 95.31 72 PRO B C 1
ATOM 1555 O O . PRO B 1 72 ? 15.109 -10.562 -16.328 1 95.31 72 PRO B O 1
ATOM 1558 N N . GLU B 1 73 ? 14.047 -11.938 -14.906 1 95.56 73 GLU B N 1
ATOM 1559 C CA . GLU B 1 73 ? 14.211 -13.102 -15.766 1 95.56 73 GLU B CA 1
ATOM 1560 C C . GLU B 1 73 ? 13.422 -12.953 -17.062 1 95.56 73 GLU B C 1
ATOM 1562 O O . GLU B 1 73 ? 13.93 -13.234 -18.141 1 95.56 73 GLU B O 1
ATOM 1567 N N . VAL B 1 74 ? 12.211 -12.477 -16.953 1 95.81 74 VAL B N 1
ATOM 1568 C CA . VAL B 1 74 ? 11.359 -12.344 -18.141 1 95.81 74 VAL B CA 1
ATOM 1569 C C . VAL B 1 74 ? 11.906 -11.25 -19.047 1 95.81 74 VAL B C 1
ATOM 1571 O O . VAL B 1 74 ? 11.828 -11.359 -20.266 1 95.81 74 VAL B O 1
ATOM 1574 N N . ILE B 1 75 ? 12.414 -10.172 -18.5 1 95.81 75 ILE B N 1
ATOM 1575 C CA . ILE B 1 75 ? 13.023 -9.094 -19.266 1 95.81 75 ILE B CA 1
ATOM 1576 C C . ILE B 1 75 ? 14.258 -9.609 -20 1 95.81 75 ILE B C 1
ATOM 1578 O O . ILE B 1 75 ? 14.438 -9.344 -21.203 1 95.81 75 ILE B O 1
ATOM 1582 N N . SER B 1 76 ? 15.062 -10.398 -19.312 1 96.81 76 SER B N 1
ATOM 1583 C CA . SER B 1 76 ? 16.281 -10.945 -19.891 1 96.81 76 SER B CA 1
ATOM 1584 C C . SER B 1 76 ? 15.961 -11.867 -21.062 1 96.81 76 SER B C 1
ATOM 1586 O O . SER B 1 76 ? 16.734 -11.953 -22.016 1 96.81 76 SER B O 1
ATOM 1588 N N . GLN B 1 77 ? 14.906 -12.531 -21.031 1 96.69 77 GLN B N 1
ATOM 1589 C CA . GLN B 1 77 ? 14.492 -13.469 -22.062 1 96.69 77 GLN B CA 1
ATOM 1590 C C . GLN B 1 77 ? 13.773 -12.75 -23.203 1 96.69 77 GLN B C 1
ATOM 1592 O O . GLN B 1 77 ? 13.375 -13.375 -24.188 1 96.69 77 GLN B O 1
ATOM 1597 N N . LYS B 1 78 ? 13.609 -11.445 -23.031 1 95.69 78 LYS B N 1
ATOM 1598 C CA . LYS B 1 78 ? 12.922 -10.625 -24.031 1 95.69 78 LYS B CA 1
ATOM 1599 C C . LYS B 1 78 ? 11.523 -11.164 -24.312 1 95.69 78 LYS B C 1
ATOM 1601 O O . LYS B 1 78 ? 11.078 -11.18 -25.469 1 95.69 78 LYS B O 1
ATOM 1606 N N . ASN B 1 79 ? 10.945 -11.766 -23.297 1 93.94 79 ASN B N 1
ATOM 1607 C CA . ASN B 1 79 ? 9.555 -12.219 -23.391 1 93.94 79 ASN B CA 1
ATOM 1608 C C . ASN B 1 79 ? 8.578 -11.062 -23.172 1 93.94 79 ASN B C 1
ATOM 1610 O O . ASN B 1 79 ? 8.094 -10.852 -22.062 1 93.94 79 ASN B O 1
ATOM 1614 N N . MET B 1 80 ? 8.18 -10.422 -24.188 1 92.62 80 MET B N 1
ATOM 1615 C CA . MET B 1 80 ? 7.414 -9.188 -24.125 1 92.62 80 MET B CA 1
ATOM 1616 C C . MET B 1 80 ? 6.051 -9.422 -23.484 1 92.62 80 MET B C 1
ATOM 1618 O O . MET B 1 80 ? 5.605 -8.633 -22.641 1 92.62 80 MET B O 1
ATOM 1622 N N . ASN B 1 81 ? 5.41 -10.469 -23.922 1 90.69 81 ASN B N 1
ATOM 1623 C CA . ASN B 1 81 ? 4.105 -10.781 -23.344 1 90.69 81 ASN B CA 1
ATOM 1624 C C . ASN B 1 81 ? 4.211 -11.125 -21.859 1 90.69 81 ASN B C 1
ATOM 1626 O O . ASN B 1 81 ? 3.395 -10.672 -21.062 1 90.69 81 ASN B O 1
ATOM 1630 N N . GLY B 1 82 ? 5.234 -11.922 -21.531 1 93.12 82 GLY B N 1
ATOM 1631 C CA . GLY B 1 82 ? 5.477 -12.242 -20.141 1 93.12 82 GLY B CA 1
ATOM 1632 C C . GLY B 1 82 ? 5.754 -11.023 -19.281 1 93.12 82 GLY B C 1
ATOM 1633 O O . GLY B 1 82 ? 5.25 -10.914 -18.156 1 93.12 82 GLY B O 1
ATOM 1634 N N . GLU B 1 83 ? 6.527 -10.086 -19.828 1 94.88 83 GLU B N 1
ATOM 1635 C CA . GLU B 1 83 ? 6.836 -8.859 -19.094 1 94.88 83 GLU B CA 1
ATOM 1636 C C . GLU B 1 83 ? 5.574 -8.047 -18.828 1 94.88 83 GLU B C 1
ATOM 1638 O O . GLU B 1 83 ? 5.379 -7.555 -17.703 1 94.88 83 GLU B O 1
ATOM 1643 N N . LYS B 1 84 ? 4.707 -7.953 -19.812 1 93 84 LYS B N 1
ATOM 1644 C CA . LYS B 1 84 ? 3.457 -7.215 -19.656 1 93 84 LYS B CA 1
ATOM 1645 C C . LYS B 1 84 ? 2.582 -7.84 -18.578 1 93 84 LYS B C 1
ATOM 1647 O O . LYS B 1 84 ? 2.021 -7.129 -17.734 1 93 84 LYS B O 1
ATOM 1652 N N . GLN B 1 85 ? 2.516 -9.133 -18.547 1 93.12 85 GLN B N 1
ATOM 1653 C CA . GLN B 1 85 ? 1.689 -9.852 -17.578 1 93.12 85 GLN B CA 1
ATOM 1654 C C . GLN B 1 85 ? 2.236 -9.695 -16.172 1 93.12 85 GLN B C 1
ATOM 1656 O O . GLN B 1 85 ? 1.481 -9.422 -15.234 1 93.12 85 GLN B O 1
ATOM 1661 N N . ILE B 1 86 ? 3.539 -9.836 -16.047 1 95.88 86 ILE B N 1
ATOM 1662 C CA . ILE B 1 86 ? 4.168 -9.773 -14.734 1 95.88 86 ILE B CA 1
ATOM 1663 C C . ILE B 1 86 ? 4.082 -8.344 -14.195 1 95.88 86 ILE B C 1
ATOM 1665 O O . ILE B 1 86 ? 3.754 -8.141 -13.023 1 95.88 86 ILE B O 1
ATOM 1669 N N . ARG B 1 87 ? 4.293 -7.363 -15 1 95.12 87 ARG B N 1
ATOM 1670 C CA . ARG B 1 87 ? 4.176 -5.973 -14.562 1 95.12 87 ARG B 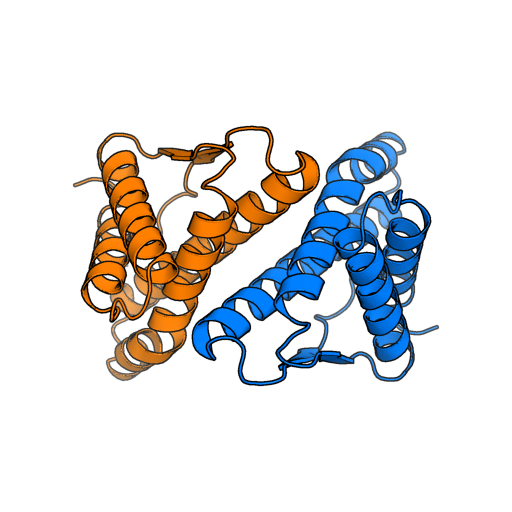CA 1
ATOM 1671 C C . ARG B 1 87 ? 2.748 -5.648 -14.141 1 95.12 87 ARG B C 1
ATOM 1673 O O . ARG B 1 87 ? 2.531 -4.969 -13.141 1 95.12 87 ARG B O 1
ATOM 1680 N N . TRP B 1 88 ? 1.819 -6.086 -14.922 1 94.75 88 TRP B N 1
ATOM 1681 C CA . TRP B 1 88 ? 0.42 -5.875 -14.57 1 94.75 88 TRP B CA 1
ATOM 1682 C C . TRP B 1 88 ? 0.09 -6.535 -13.234 1 94.75 88 TRP B C 1
ATOM 1684 O O . TRP B 1 88 ? -0.618 -5.957 -12.406 1 94.75 88 TRP B O 1
ATOM 1694 N N . THR B 1 89 ? 0.585 -7.734 -13.008 1 95.75 89 THR B N 1
ATOM 1695 C CA . THR B 1 89 ? 0.347 -8.445 -11.758 1 95.75 89 THR B CA 1
ATOM 1696 C C . THR B 1 89 ? 0.932 -7.672 -10.578 1 95.75 89 THR B C 1
ATOM 1698 O O . THR B 1 89 ? 0.285 -7.535 -9.539 1 95.75 89 THR B O 1
ATOM 1701 N N . ILE B 1 90 ? 2.137 -7.211 -10.742 1 95.31 90 ILE B N 1
ATOM 1702 C CA . ILE B 1 90 ? 2.789 -6.43 -9.695 1 95.31 90 ILE B CA 1
ATOM 1703 C C . ILE B 1 90 ? 1.962 -5.184 -9.391 1 95.31 90 ILE B C 1
ATOM 1705 O O . ILE B 1 90 ? 1.612 -4.93 -8.234 1 95.31 90 ILE B O 1
ATOM 1709 N N . ASP B 1 91 ? 1.562 -4.496 -10.422 1 92.94 91 ASP B N 1
ATOM 1710 C CA . ASP B 1 91 ? 0.802 -3.258 -10.266 1 92.94 91 ASP B CA 1
ATOM 1711 C C . ASP B 1 91 ? -0.552 -3.523 -9.609 1 92.94 91 ASP B C 1
ATOM 1713 O O . ASP B 1 91 ? -0.978 -2.779 -8.727 1 92.94 91 ASP B O 1
ATOM 1717 N N . THR B 1 92 ? -1.198 -4.484 -10.078 1 94.75 92 THR B N 1
ATOM 1718 C CA . THR B 1 92 ? -2.504 -4.848 -9.539 1 94.75 92 THR B CA 1
ATOM 1719 C C . THR B 1 92 ? -2.387 -5.254 -8.078 1 94.75 92 THR B C 1
ATOM 1721 O O . THR B 1 92 ? -3.201 -4.844 -7.246 1 94.75 92 THR B O 1
ATOM 1724 N N . SER B 1 93 ? -1.399 -6.066 -7.742 1 96.31 93 SER B N 1
ATOM 1725 C CA . SER B 1 93 ? -1.173 -6.477 -6.359 1 96.31 93 SER B CA 1
ATOM 1726 C C . SER B 1 93 ? -0.953 -5.266 -5.457 1 96.31 93 SER B C 1
ATOM 1728 O O . SER B 1 93 ? -1.533 -5.18 -4.375 1 96.31 93 SER B O 1
ATOM 1730 N N . MET B 1 94 ? -0.171 -4.355 -5.902 1 94.06 94 MET B N 1
ATOM 1731 C CA . MET B 1 94 ? 0.131 -3.158 -5.117 1 94.06 94 MET B CA 1
ATOM 1732 C C . MET B 1 94 ? -1.104 -2.277 -4.973 1 94.06 94 MET B C 1
ATOM 1734 O O . MET B 1 94 ? -1.333 -1.691 -3.914 1 94.06 94 MET B O 1
ATOM 1738 N N . SER B 1 95 ? -1.857 -2.135 -6.059 1 93.38 95 SER B N 1
ATOM 1739 C CA . SER B 1 95 ? -3.094 -1.362 -6.023 1 93.38 95 SER B CA 1
ATOM 1740 C C . SER B 1 95 ? -4.086 -1.955 -5.027 1 93.38 95 SER B C 1
ATOM 1742 O O . SER B 1 95 ? -4.68 -1.23 -4.227 1 93.38 95 SER B O 1
ATOM 1744 N N . LEU B 1 96 ? -4.262 -3.217 -5.098 1 95.44 96 LEU B N 1
ATOM 1745 C CA . LEU B 1 96 ? -5.172 -3.898 -4.188 1 95.44 96 LEU B CA 1
ATOM 1746 C C . LEU B 1 96 ? -4.691 -3.779 -2.744 1 95.44 96 LEU B C 1
ATOM 1748 O O . LEU B 1 96 ? -5.484 -3.506 -1.841 1 95.44 96 LEU B O 1
ATOM 1752 N N . MET B 1 97 ? -3.438 -4.012 -2.559 1 96.25 97 MET B N 1
ATOM 1753 C CA . MET B 1 97 ? -2.838 -3.848 -1.236 1 96.25 97 MET B CA 1
ATOM 1754 C C . MET B 1 97 ? -3.125 -2.457 -0.679 1 96.25 97 MET B C 1
ATOM 1756 O O . MET B 1 97 ? -3.553 -2.32 0.469 1 96.25 97 MET B O 1
ATOM 1760 N N . ALA B 1 98 ? -2.914 -1.461 -1.492 1 93.06 98 ALA B N 1
ATOM 1761 C CA . ALA B 1 98 ? -3.115 -0.081 -1.057 1 93.06 98 ALA B CA 1
ATOM 1762 C C . ALA B 1 98 ? -4.57 0.165 -0.669 1 93.06 98 ALA B C 1
ATOM 1764 O O . ALA B 1 98 ? -4.852 0.777 0.364 1 93.06 98 ALA B O 1
ATOM 1765 N N . LYS B 1 99 ? -5.457 -0.288 -1.477 1 93.38 99 LYS B N 1
ATOM 1766 C CA . LYS B 1 99 ? -6.879 -0.148 -1.185 1 93.38 99 LYS B CA 1
ATOM 1767 C C . LYS B 1 99 ? -7.246 -0.854 0.117 1 93.38 99 LYS B C 1
ATOM 1769 O O . LYS B 1 99 ? -8.008 -0.323 0.923 1 93.38 99 LYS B O 1
ATOM 1774 N N . MET B 1 100 ? -6.723 -1.998 0.317 1 96.38 100 MET B N 1
ATOM 1775 C CA . MET B 1 100 ? -6.992 -2.799 1.509 1 96.38 100 MET B CA 1
ATOM 1776 C C . MET B 1 100 ? -6.484 -2.096 2.764 1 96.38 100 MET B C 1
ATOM 1778 O O . MET B 1 100 ? -7.215 -1.966 3.746 1 96.38 100 MET B O 1
ATOM 1782 N N . MET B 1 101 ? -5.273 -1.616 2.688 1 94.94 101 MET B N 1
ATOM 1783 C CA . MET B 1 101 ? -4.68 -0.952 3.844 1 94.94 101 MET B CA 1
ATOM 1784 C C . MET B 1 101 ? -5.43 0.334 4.176 1 94.94 101 MET B C 1
ATOM 1786 O O . MET B 1 101 ? -5.676 0.63 5.348 1 94.94 101 MET B O 1
ATOM 1790 N N . THR B 1 102 ? -5.781 1.05 3.186 1 93 102 THR B N 1
ATOM 1791 C CA . THR B 1 102 ? -6.531 2.281 3.398 1 93 102 THR B CA 1
ATOM 1792 C C . THR B 1 102 ? -7.887 1.986 4.039 1 93 102 THR B C 1
ATOM 1794 O O . THR B 1 102 ? -8.281 2.645 5.004 1 93 102 THR B O 1
ATOM 1797 N N . HIS B 1 103 ? -8.57 1.01 3.541 1 94.88 103 HIS B N 1
ATOM 1798 C CA . HIS B 1 103 ? -9.859 0.618 4.086 1 94.88 103 HIS B CA 1
ATOM 1799 C C . HIS B 1 103 ? -9.742 0.196 5.547 1 94.88 103 HIS B C 1
ATOM 1801 O O . HIS B 1 103 ? -10.555 0.599 6.383 1 94.88 103 HIS B O 1
ATOM 1807 N N . ALA B 1 104 ? -8.75 -0.656 5.805 1 94.44 104 ALA B N 1
ATOM 1808 C CA . ALA B 1 104 ? -8.539 -1.129 7.172 1 94.44 104 ALA B CA 1
ATOM 1809 C C . ALA B 1 104 ? -8.297 0.038 8.125 1 94.44 104 ALA B C 1
ATOM 1811 O O . ALA B 1 104 ? -8.836 0.062 9.234 1 94.44 104 ALA B O 1
ATOM 1812 N N . GLU B 1 105 ? -7.496 0.952 7.699 1 90 105 GLU B N 1
ATOM 1813 C CA . GLU B 1 105 ? -7.203 2.105 8.547 1 90 105 GLU B CA 1
ATOM 1814 C C . GLU B 1 105 ? -8.445 2.971 8.742 1 90 105 GLU B C 1
ATOM 1816 O O . GLU B 1 105 ? -8.727 3.418 9.859 1 90 105 GLU B O 1
ATOM 1821 N N . MET B 1 106 ? -9.195 3.141 7.719 1 87.5 106 MET B N 1
ATOM 1822 C CA . MET B 1 106 ? -10.359 4.023 7.754 1 87.5 106 MET B CA 1
ATOM 1823 C C . MET B 1 106 ? -11.477 3.416 8.586 1 87.5 106 MET B C 1
ATOM 1825 O O . MET B 1 106 ? -12.234 4.137 9.242 1 87.5 106 MET B O 1
ATOM 1829 N N . THR B 1 107 ? -11.555 2.145 8.602 1 92.25 107 THR B N 1
ATOM 1830 C CA . THR B 1 107 ? -12.648 1.469 9.289 1 92.25 107 THR B CA 1
ATOM 1831 C C . THR B 1 107 ? -12.195 0.931 10.641 1 92.25 107 THR B C 1
ATOM 1833 O O . THR B 1 107 ? -12.984 0.333 11.375 1 92.25 107 THR B O 1
ATOM 1836 N N . HIS B 1 108 ? -10.906 1.121 10.898 1 88.25 108 HIS B N 1
ATOM 1837 C CA . HIS B 1 108 ? -10.305 0.588 12.117 1 88.25 108 HIS B CA 1
ATOM 1838 C C . HIS B 1 108 ? -10.516 -0.918 12.219 1 88.25 108 HIS B C 1
ATOM 1840 O O . HIS B 1 108 ? -10.906 -1.425 13.273 1 88.25 108 HIS B O 1
ATOM 1846 N N . ASP B 1 109 ? -10.414 -1.558 11.07 1 92.56 109 ASP B N 1
ATOM 1847 C CA . ASP B 1 109 ? -10.445 -3.014 10.977 1 92.56 109 ASP B CA 1
ATOM 1848 C C . ASP B 1 109 ? -11.836 -3.553 11.328 1 92.56 109 ASP B C 1
ATOM 1850 O O . ASP B 1 109 ? -11.961 -4.637 11.898 1 92.56 109 ASP B O 1
ATOM 1854 N N . LYS B 1 110 ? -12.898 -2.838 11.047 1 94.94 110 LYS B N 1
ATOM 1855 C CA . LYS B 1 110 ? -14.211 -3.248 11.531 1 94.94 110 LYS B CA 1
ATOM 1856 C C . LYS B 1 110 ? -15.109 -3.682 10.375 1 94.94 110 LYS B C 1
ATOM 1858 O O . LYS B 1 110 ? -16.156 -4.301 10.594 1 94.94 110 LYS B O 1
ATOM 1863 N N . GLU B 1 111 ? -14.773 -3.383 9.172 1 96.94 111 GLU B N 1
ATOM 1864 C CA . GLU B 1 111 ? -15.664 -3.633 8.047 1 96.94 111 GLU B CA 1
ATOM 1865 C C . GLU B 1 111 ? -15 -4.516 6.996 1 96.94 111 GLU B C 1
ATOM 1867 O O . GLU B 1 111 ? -13.812 -4.355 6.707 1 96.94 111 GLU B O 1
ATOM 1872 N N . PRO B 1 112 ? -15.789 -5.473 6.504 1 97.88 112 PRO B N 1
ATOM 1873 C CA . PRO B 1 112 ? -15.266 -6.238 5.371 1 97.88 112 PRO B CA 1
ATOM 1874 C C . PRO B 1 112 ? -15.047 -5.383 4.125 1 97.88 112 PRO B C 1
ATOM 1876 O O . PRO B 1 112 ? -15.5 -4.234 4.074 1 97.88 112 PRO B O 1
ATOM 1879 N N . LEU B 1 113 ? -14.305 -5.914 3.174 1 97.56 113 LEU B N 1
ATOM 1880 C CA . LEU B 1 113 ? -13.992 -5.176 1.955 1 97.56 113 LEU B CA 1
ATOM 1881 C C . LEU B 1 113 ? -14.164 -6.059 0.725 1 97.56 113 LEU B C 1
ATOM 1883 O O . LEU B 1 113 ? -13.633 -7.168 0.673 1 97.56 113 LEU B O 1
ATOM 1887 N N . LYS B 1 114 ? -14.977 -5.586 -0.151 1 97.44 114 LYS B N 1
ATOM 1888 C CA . LYS B 1 114 ? -15.109 -6.215 -1.462 1 97.44 114 LYS B CA 1
ATOM 1889 C C . LYS B 1 114 ? -14.352 -5.434 -2.527 1 97.44 114 LYS B C 1
ATOM 1891 O O . LYS B 1 114 ? -14.469 -4.207 -2.611 1 97.44 114 LYS B O 1
ATOM 1896 N N . LEU B 1 115 ? -13.531 -6.168 -3.322 1 96.81 115 LEU B N 1
ATOM 1897 C CA . LEU B 1 115 ? -12.719 -5.508 -4.34 1 96.81 115 LEU B CA 1
ATOM 1898 C C . LEU B 1 115 ? -12.938 -6.141 -5.707 1 96.81 115 LEU B C 1
ATOM 1900 O O . LEU B 1 115 ? -13.148 -7.352 -5.809 1 96.81 115 LEU B O 1
ATOM 1904 N N . THR B 1 116 ? -12.883 -5.27 -6.676 1 91.88 116 THR B N 1
ATOM 1905 C CA . THR B 1 116 ? -12.891 -5.676 -8.078 1 91.88 116 THR B CA 1
ATOM 1906 C C . THR B 1 116 ? -11.539 -5.383 -8.727 1 91.88 116 THR B C 1
ATOM 1908 O O . THR B 1 116 ? -10.898 -4.379 -8.414 1 91.88 116 THR B O 1
ATOM 1911 N N . LEU B 1 117 ? -11.148 -6.258 -9.609 1 91.12 117 LEU B N 1
ATOM 1912 C CA . LEU B 1 117 ? -9.875 -6.062 -10.297 1 91.12 117 LEU B CA 1
ATOM 1913 C C . LEU B 1 117 ? -10.031 -5.078 -11.453 1 91.12 117 LEU B C 1
ATOM 1915 O O . LEU B 1 117 ? -11.102 -4.992 -12.062 1 91.12 117 LEU B O 1
ATOM 1919 N N . ASP B 1 118 ? -8.906 -4.336 -11.617 1 84.62 118 ASP B N 1
ATOM 1920 C CA . ASP B 1 118 ? -8.844 -3.531 -12.836 1 84.62 118 ASP B CA 1
ATOM 1921 C C . ASP B 1 118 ? -8.828 -4.418 -14.078 1 84.62 118 ASP B C 1
ATOM 1923 O O . ASP B 1 118 ? -8.586 -5.621 -13.984 1 84.62 118 ASP B O 1
ATOM 1927 N N . ALA B 1 119 ? -9.086 -3.775 -15.211 1 86.5 119 ALA B N 1
ATOM 1928 C CA . ALA B 1 119 ? -9.07 -4.512 -16.469 1 86.5 119 ALA B CA 1
ATOM 1929 C C . ALA B 1 119 ? -7.719 -5.18 -16.703 1 86.5 119 ALA B C 1
ATOM 1931 O O . ALA B 1 119 ? -6.676 -4.586 -16.438 1 86.5 119 ALA B O 1
ATOM 1932 N N . PRO B 1 120 ? -7.797 -6.48 -17.141 1 83.81 120 PRO B N 1
ATOM 1933 C CA . PRO B 1 120 ? -6.535 -7.164 -17.422 1 83.81 120 PRO B CA 1
ATOM 1934 C C . PRO B 1 120 ? -5.777 -6.535 -18.594 1 83.81 120 PRO B C 1
ATOM 1936 O O . PRO B 1 120 ? -6.355 -5.773 -19.375 1 83.81 120 PRO B O 1
ATOM 1939 N N . PRO B 1 121 ? -4.492 -6.824 -18.578 1 78.44 121 PRO B N 1
ATOM 1940 C CA . PRO B 1 121 ? -3.717 -6.25 -19.688 1 78.44 121 PRO B CA 1
ATOM 1941 C C . PRO B 1 121 ? -4.102 -6.832 -21.047 1 78.44 121 PRO B C 1
ATOM 1943 O O . PRO B 1 121 ? -4.477 -8 -21.125 1 78.44 121 PRO B O 1
ATOM 1946 N N . ASP B 1 122 ? -4.164 -5.883 -21.969 1 75.88 122 ASP B N 1
ATOM 1947 C CA . ASP B 1 122 ? -4.371 -6.328 -23.344 1 75.88 122 ASP B CA 1
ATOM 1948 C C . ASP B 1 122 ? -3.129 -7.035 -23.891 1 75.88 122 ASP B C 1
ATOM 1950 O O . ASP B 1 122 ? -2.07 -6.418 -24.031 1 75.88 122 ASP B O 1
ATOM 1954 N N . LEU B 1 123 ? -3.184 -8.352 -24.047 1 68.94 123 LEU B N 1
ATOM 1955 C CA . LEU B 1 123 ? -2.027 -9.109 -24.516 1 68.94 123 LEU B CA 1
ATOM 1956 C C . LEU B 1 123 ? -2.016 -9.203 -26.031 1 68.94 123 LEU B C 1
ATOM 1958 O O . LEU B 1 123 ? -1.186 -9.914 -26.609 1 68.94 123 LEU B O 1
ATOM 1962 N N . SER B 1 124 ? -2.873 -8.516 -26.609 1 60.62 124 SER B N 1
ATOM 1963 C CA . SER B 1 124 ? -2.869 -8.602 -28.078 1 60.62 124 SER B CA 1
ATOM 1964 C C . SER B 1 124 ? -1.656 -7.891 -28.672 1 60.62 124 SER B C 1
ATOM 1966 O O . SER B 1 124 ? -1.44 -6.703 -28.422 1 60.62 124 SER B O 1
ATOM 1968 N N . VAL B 1 125 ? -0.578 -8.578 -28.594 1 47.47 125 VAL B N 1
ATOM 1969 C CA . VAL B 1 125 ? 0.491 -8.078 -29.453 1 47.47 125 VAL B CA 1
ATOM 1970 C C . VAL B 1 125 ? 0.268 -8.547 -30.891 1 47.47 125 VAL B C 1
ATOM 1972 O O . VAL B 1 125 ? -0.272 -9.633 -31.109 1 47.47 125 VAL B O 1
#

Radius of gyration: 18.64 Å; Cα contacts (8 Å, |Δi|>4): 339; chains: 2; bounding box: 34×50×51 Å

Solvent-accessible surface area (backbone atoms only — not comparable to full-atom values): 13180 Å² total; per-residue (Å²): 131,64,85,52,48,68,51,35,48,49,39,43,48,49,39,69,70,51,80,63,84,45,69,68,52,43,50,23,32,49,42,37,44,50,46,32,54,35,33,76,73,67,55,31,37,73,38,53,27,88,41,32,63,48,42,22,50,36,28,22,38,48,27,37,48,39,60,70,65,42,46,60,54,31,55,73,66,66,35,64,69,56,39,53,52,50,51,49,44,32,50,49,27,41,52,51,21,42,53,33,45,19,50,34,51,70,49,67,45,68,52,61,48,76,47,70,67,74,84,64,82,84,75,82,119,131,65,86,52,48,69,54,34,50,50,39,43,49,48,38,69,69,50,80,63,83,46,71,67,52,43,51,23,32,50,43,35,45,51,45,30,54,34,36,76,74,40,71,36,38,73,39,54,28,88,40,30,63,49,41,21,50,36,28,20,36,47,27,36,49,40,61,71,66,41,46,59,54,31,55,73,68,65,35,63,69,56,40,52,52,50,50,48,42,32,50,50,27,41,51,51,20,40,53,33,44,22,48,35,53,70,48,69,46,69,53,62,48,78,48,68,68,74,83,64,81,81,75,81,119

Sequence (250 aa):
MNAYSFFTAQLRFVAAKTHRENDDIDQMMNVLHSIADQIDEGETFQLEANRIRLGARALAGVAGFLQQHILPEVISQKNMNGEKQIRWTIDTSMSLMAKMMTHAEMTHDKEPLKLTLDAPPDLSVMNAYSFFTAQLRFVAAKTHRENDDIDQMMNVLHSIADQIDEGETFQLEANRIRLGARALAGVAGFLQQHILPEVISQKNMNGEKQIRWTIDTSMSLMAKMMTHAEMTHDKEPLKLTLDAPPDLSV

Foldseek 3Di:
DQQCLLLLVLLQVLLVPDDCPDPLSPLLSVLSNQQSVVCVVPQKDKDALQCLLSPLVSLQSSLVCCVVPPLVVCVVVVVVLSNLQSVLSSVQSNVSSVVSVVVCVVVVSHGMDMDHTDRHDDSPD/DQQCLLLLVLLQVLLVPDDCPDDLSPLLSVLSNQQSVVCVVPLKDKDALQCLLSPLVSLQSSLVCCVPPPLVVCVVVVVVLSNLQSVLSSVQSNVSSVVSVVVCVVVVSHGMDMDGTDRHDDSPD

Organism: NCBI:txid28181

pLDDT: mean 92.84, std 7.57, range [47.38, 98.12]

Nearest PDB structures (foldseek):
  3kx9-assembly1_D  TM=5.035E-01  e=1.585E+00  Archaeoglobus fulgidus
  5mjz-assembly2_B  TM=3.292E-01  e=8.804E+00  Homo sapiens
  8p3s-assembly1_F  TM=6.343E-01  e=7.918E+00  Rattus norvegicus
  4reu-assembly1_B  TM=4.803E-01  e=6.431E+00  Escherichia coli str. K-12 substr. MDS42
  5mjz-assembly2_B  TM=3.291E-01  e=9.749E+00  Homo sapiens